Protein AF-A0A2P5C2J7-F1 (afdb_monomer)

Structure (mmCIF, N/CA/C/O backbone):
data_AF-A0A2P5C2J7-F1
#
_entry.id   AF-A0A2P5C2J7-F1
#
loop_
_atom_site.group_PDB
_atom_site.id
_atom_site.type_symbol
_atom_site.label_atom_id
_atom_site.label_alt_id
_atom_site.label_comp_id
_atom_site.label_asym_id
_atom_site.label_entity_id
_atom_site.label_seq_id
_atom_site.pdbx_PDB_ins_code
_atom_site.Cartn_x
_atom_site.Cartn_y
_atom_site.Cartn_z
_atom_site.occupancy
_atom_site.B_iso_or_equiv
_atom_site.auth_seq_id
_atom_site.auth_comp_id
_atom_site.auth_asym_id
_atom_site.auth_atom_id
_atom_site.pdbx_PDB_model_num
ATOM 1 N N . MET A 1 1 ? -21.004 -25.479 25.367 1.00 52.22 1 MET A N 1
ATOM 2 C CA . MET A 1 1 ? -20.709 -26.034 24.022 1.00 52.22 1 MET A CA 1
ATOM 3 C C . MET A 1 1 ? -20.973 -25.071 22.847 1.00 52.22 1 MET A C 1
ATOM 5 O O . MET A 1 1 ? -20.727 -25.454 21.715 1.00 52.22 1 MET A O 1
ATOM 9 N N . SER A 1 2 ? -21.363 -23.808 23.067 1.00 62.09 2 SER A N 1
ATOM 10 C CA . SER A 1 2 ? -21.613 -22.804 22.007 1.00 62.09 2 SER A CA 1
ATOM 11 C C . SER A 1 2 ? -20.375 -22.018 21.530 1.00 62.09 2 SER A C 1
ATOM 13 O O . SER A 1 2 ? -20.472 -21.237 20.590 1.00 62.09 2 SER A O 1
ATOM 15 N N . TRP A 1 3 ? -19.201 -22.232 22.134 1.00 69.38 3 TRP A N 1
ATOM 16 C CA . TRP A 1 3 ? -17.963 -21.528 21.764 1.00 69.38 3 TRP A CA 1
ATOM 17 C C . TRP A 1 3 ? -17.363 -21.999 20.431 1.00 69.38 3 TRP A C 1
ATOM 19 O O . TRP A 1 3 ? -16.811 -21.190 19.696 1.00 69.38 3 TRP A O 1
ATOM 29 N N . CYS A 1 4 ? -17.503 -23.283 20.084 1.00 74.94 4 CYS A N 1
ATOM 30 C CA . CYS A 1 4 ? -16.973 -23.837 18.832 1.00 74.94 4 CYS A CA 1
ATOM 31 C C . CYS A 1 4 ? -17.495 -23.129 17.564 1.00 74.94 4 CYS A C 1
ATOM 33 O O . CYS A 1 4 ? -16.663 -22.681 16.777 1.00 74.94 4 CYS A O 1
ATOM 35 N N . PRO A 1 5 ? -18.818 -22.954 17.349 1.00 81.62 5 PRO A N 1
ATOM 36 C CA . PRO A 1 5 ? -19.311 -22.269 16.151 1.00 81.62 5 PRO A CA 1
ATOM 37 C C . PRO A 1 5 ? -18.918 -20.785 16.109 1.00 81.62 5 PRO A C 1
ATOM 39 O O . PRO A 1 5 ? -18.640 -20.261 15.034 1.00 81.62 5 PRO A O 1
ATOM 42 N N . TYR A 1 6 ? -18.829 -20.120 17.267 1.00 80.44 6 TYR A N 1
ATOM 43 C CA . TYR A 1 6 ? -18.398 -18.722 17.352 1.00 80.44 6 TYR A CA 1
ATOM 44 C C . TYR A 1 6 ? -16.929 -18.545 16.940 1.00 80.44 6 TYR A C 1
ATOM 46 O O . TYR A 1 6 ? -16.608 -17.688 16.118 1.00 80.44 6 TYR A O 1
ATOM 54 N N . VAL A 1 7 ? -16.039 -19.398 17.457 1.00 81.81 7 VAL A N 1
ATOM 55 C CA . VAL A 1 7 ? -14.606 -19.378 17.117 1.00 81.81 7 VAL A CA 1
ATOM 56 C C . VAL A 1 7 ? -14.383 -19.714 15.640 1.00 81.81 7 VAL A C 1
ATOM 58 O O . VAL A 1 7 ? -13.559 -19.082 14.984 1.00 81.81 7 VAL A O 1
ATOM 61 N N . LEU A 1 8 ? -15.143 -20.665 15.092 1.00 84.88 8 LEU A N 1
ATOM 62 C CA . LEU A 1 8 ? -15.029 -21.067 13.689 1.00 84.88 8 LEU A CA 1
ATOM 63 C C . LEU A 1 8 ? -15.516 -19.957 12.741 1.00 84.88 8 LEU A C 1
ATOM 65 O O . LEU A 1 8 ? -14.851 -19.663 11.748 1.00 84.88 8 LEU A O 1
ATOM 69 N N . GLY A 1 9 ? -16.613 -19.273 13.089 1.00 84.62 9 GLY A N 1
ATOM 70 C CA . GLY A 1 9 ? -17.088 -18.091 12.363 1.00 84.62 9 GLY A CA 1
ATOM 71 C C . GLY A 1 9 ? -16.081 -16.940 12.393 1.00 84.62 9 GLY A C 1
ATOM 72 O O . GLY A 1 9 ? -15.774 -16.356 11.354 1.00 84.62 9 GLY A O 1
ATOM 73 N N . LEU A 1 10 ? -15.497 -16.662 13.560 1.00 82.06 10 LEU A N 1
ATOM 74 C CA . LEU A 1 10 ? -14.464 -15.641 13.716 1.00 82.06 10 LEU A CA 1
ATOM 75 C C . LEU A 1 10 ? -13.228 -15.921 12.845 1.00 82.06 10 LEU A C 1
ATOM 77 O O . LEU A 1 10 ? -12.732 -15.023 12.164 1.00 82.06 10 LEU A O 1
ATOM 81 N N . LEU A 1 11 ? -12.741 -17.164 12.854 1.00 84.69 11 LEU A N 1
ATOM 82 C CA . LEU A 1 11 ? -11.584 -17.587 12.063 1.00 84.69 11 LEU A CA 1
ATOM 83 C C . LEU A 1 11 ? -11.880 -17.476 10.555 1.00 84.69 11 LEU A C 1
ATOM 85 O O . LEU A 1 11 ? -11.031 -17.028 9.781 1.00 84.69 11 LEU A O 1
ATOM 89 N N . GLY A 1 12 ? -13.111 -17.786 10.141 1.00 88.19 12 GLY A N 1
ATOM 90 C CA . GLY A 1 12 ? -13.591 -17.562 8.775 1.00 88.19 12 GLY A CA 1
ATOM 91 C C . GLY A 1 12 ? -13.551 -16.088 8.356 1.00 88.19 12 GLY A C 1
ATOM 92 O O . GLY A 1 12 ? -13.011 -15.755 7.303 1.00 88.19 12 GLY A O 1
ATOM 93 N N . VAL A 1 13 ? -14.046 -15.175 9.194 1.00 86.12 13 VAL A N 1
ATOM 94 C CA . VAL A 1 13 ? -13.986 -13.733 8.887 1.00 86.12 13 VAL A CA 1
ATOM 95 C C . VAL A 1 13 ? -12.538 -13.236 8.856 1.00 86.12 13 VAL A C 1
ATOM 97 O O . VAL A 1 13 ? -12.156 -12.476 7.968 1.00 86.12 13 VAL A O 1
ATOM 100 N N . PHE A 1 14 ? -11.703 -13.702 9.782 1.00 85.06 14 PHE A N 1
ATOM 101 C CA . PHE A 1 14 ? -10.287 -13.350 9.836 1.00 85.06 14 PHE A CA 1
ATOM 102 C C . PHE A 1 14 ? -9.520 -13.756 8.572 1.00 85.06 14 PHE A C 1
ATOM 104 O O . PHE A 1 14 ? -8.782 -12.955 7.990 1.00 85.06 14 PHE A O 1
ATOM 111 N N . THR A 1 15 ? -9.718 -14.990 8.115 1.00 87.50 15 THR A N 1
ATOM 112 C CA . THR A 1 15 ? -9.111 -15.486 6.872 1.00 87.50 15 THR A CA 1
ATOM 113 C C . THR A 1 15 ? -9.618 -14.721 5.651 1.00 87.50 15 THR A C 1
ATOM 115 O O . THR A 1 15 ? -8.821 -14.378 4.781 1.00 87.50 15 THR A O 1
ATOM 118 N N . LEU A 1 16 ? -10.901 -14.351 5.613 1.00 90.44 16 LEU A N 1
ATOM 119 C CA . LEU A 1 16 ? -11.462 -13.537 4.534 1.00 90.44 16 LEU A CA 1
ATOM 120 C C . LEU A 1 16 ? -10.841 -12.130 4.480 1.00 90.44 16 LEU A C 1
ATOM 122 O O . LEU A 1 16 ? -10.432 -11.681 3.411 1.00 90.44 16 LEU A O 1
ATOM 126 N N . VAL A 1 17 ? -10.734 -11.444 5.624 1.00 87.62 17 VAL A N 1
ATOM 127 C CA . VAL A 1 17 ? -10.172 -10.082 5.700 1.00 87.62 17 VAL A CA 1
ATOM 128 C C . VAL A 1 17 ? -8.695 -10.073 5.311 1.00 87.62 17 VAL A C 1
ATOM 130 O O . VAL A 1 17 ? -8.264 -9.214 4.544 1.00 87.62 17 VAL A O 1
ATOM 133 N N . THR A 1 18 ? -7.913 -11.039 5.797 1.00 87.06 18 THR A N 1
ATOM 134 C CA . THR A 1 18 ? -6.485 -11.146 5.457 1.00 87.06 18 THR A CA 1
ATOM 135 C C . THR A 1 18 ? -6.271 -11.520 3.989 1.00 87.06 18 THR A C 1
ATOM 137 O O . THR A 1 18 ? -5.429 -10.912 3.329 1.00 87.06 18 THR A O 1
ATOM 140 N N . MET A 1 19 ? -7.068 -12.441 3.438 1.00 90.19 19 MET A N 1
ATOM 141 C CA . MET A 1 19 ? -7.033 -12.780 2.012 1.00 90.19 19 MET A CA 1
ATOM 142 C C . MET A 1 19 ? -7.373 -11.563 1.145 1.00 90.19 19 MET A C 1
ATOM 144 O O . MET A 1 19 ? -6.660 -11.262 0.186 1.00 90.19 19 MET A O 1
ATOM 148 N N . TRP A 1 20 ? -8.397 -10.804 1.529 1.00 89.62 20 TRP A N 1
ATOM 149 C CA . TRP A 1 20 ? -8.760 -9.576 0.837 1.00 89.62 20 TRP A CA 1
ATOM 150 C C . TRP A 1 20 ? -7.661 -8.500 0.932 1.00 89.62 20 TRP A C 1
ATOM 152 O O . TRP A 1 20 ? -7.324 -7.886 -0.082 1.00 89.62 20 TRP A O 1
ATOM 162 N N . ALA A 1 21 ? -7.021 -8.335 2.096 1.00 87.00 21 ALA A N 1
ATOM 163 C CA . ALA A 1 21 ? -5.893 -7.417 2.273 1.00 87.00 21 ALA A CA 1
ATOM 164 C C . ALA A 1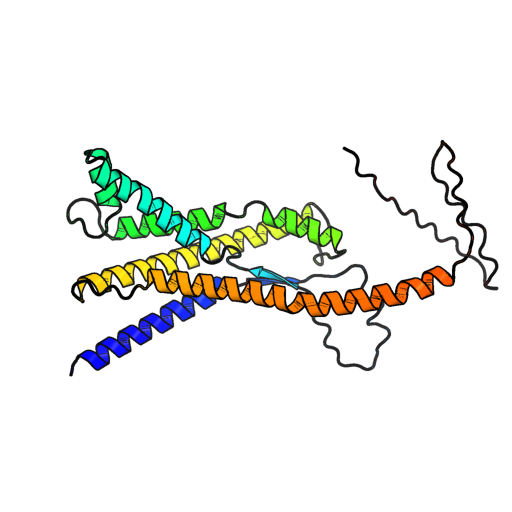 21 ? -4.713 -7.755 1.348 1.00 87.00 21 ALA A C 1
ATOM 166 O O . ALA A 1 21 ? -4.139 -6.857 0.725 1.00 87.00 21 ALA A O 1
ATOM 167 N N . VAL A 1 22 ? -4.377 -9.042 1.203 1.00 87.75 22 VAL A N 1
ATOM 168 C CA . VAL A 1 22 ? -3.318 -9.506 0.289 1.00 87.75 22 VAL A CA 1
ATOM 169 C C . VAL A 1 22 ? -3.669 -9.188 -1.167 1.00 87.75 22 VAL A C 1
ATOM 171 O O . VAL A 1 22 ? -2.826 -8.681 -1.904 1.00 87.75 22 VAL A O 1
ATOM 174 N N . VAL A 1 23 ? -4.918 -9.412 -1.587 1.00 88.19 23 VAL A N 1
ATOM 175 C CA . VAL A 1 23 ? -5.358 -9.121 -2.965 1.00 88.19 23 VAL A CA 1
ATOM 176 C C 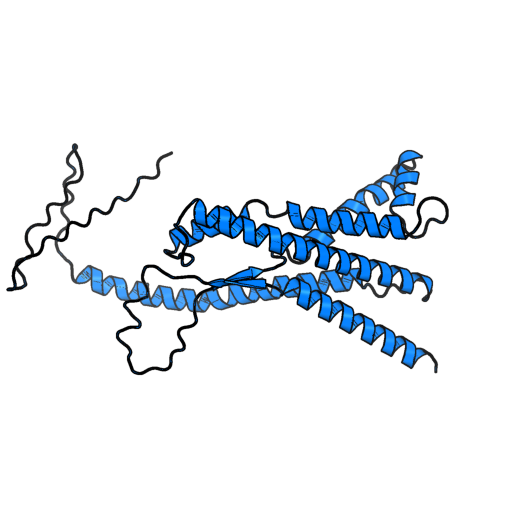. VAL A 1 23 ? -5.255 -7.627 -3.289 1.00 88.19 23 VAL A C 1
ATOM 178 O O . VAL A 1 23 ? -4.780 -7.263 -4.366 1.00 88.19 23 VAL A O 1
ATOM 181 N N . VAL A 1 24 ? -5.656 -6.753 -2.362 1.00 86.31 24 VAL A N 1
ATOM 182 C CA . VAL A 1 24 ? -5.592 -5.293 -2.558 1.00 86.31 24 VAL A CA 1
ATOM 183 C C . VAL A 1 24 ? -4.147 -4.786 -2.591 1.00 86.31 24 VAL A C 1
ATOM 185 O O . VAL A 1 24 ? -3.830 -3.867 -3.346 1.00 86.31 24 VAL A O 1
ATOM 188 N N . THR A 1 25 ? -3.259 -5.380 -1.792 1.00 83.12 25 THR A N 1
ATOM 189 C CA . THR A 1 25 ? -1.866 -4.924 -1.658 1.00 83.12 25 THR A CA 1
ATOM 190 C C . THR A 1 25 ? -0.937 -5.459 -2.746 1.00 83.12 25 THR A C 1
ATOM 192 O O . THR A 1 25 ? -0.062 -4.717 -3.194 1.00 83.12 25 THR A O 1
ATOM 195 N N . GLU A 1 26 ? -1.112 -6.705 -3.192 1.00 83.56 26 GLU A N 1
ATOM 196 C CA . GLU A 1 26 ? -0.296 -7.330 -4.249 1.00 83.56 26 GLU A CA 1
ATOM 197 C C . GLU A 1 26 ? -0.866 -7.118 -5.660 1.00 83.56 26 GLU A C 1
ATOM 199 O O . GLU A 1 26 ? -0.200 -7.407 -6.657 1.00 83.56 26 GLU A O 1
ATOM 204 N N . GLY A 1 27 ? -2.088 -6.595 -5.777 1.00 82.62 27 GLY A N 1
ATOM 205 C CA . GLY A 1 27 ? -2.669 -6.258 -7.068 1.00 82.62 27 GLY A CA 1
ATOM 206 C C . GLY A 1 27 ? -1.826 -5.211 -7.805 1.00 82.62 27 GLY A C 1
ATOM 207 O O . GLY A 1 27 ? -1.432 -4.187 -7.244 1.00 82.62 27 GLY A O 1
ATOM 208 N N . GLY A 1 28 ? -1.551 -5.450 -9.087 1.00 83.00 28 GLY A N 1
ATOM 209 C CA . GLY A 1 28 ? -0.732 -4.565 -9.910 1.00 83.00 28 GLY A CA 1
ATOM 210 C C . GLY A 1 28 ? -0.987 -4.742 -11.402 1.00 83.00 28 GLY A C 1
ATOM 211 O O . GLY A 1 28 ? -1.337 -5.823 -11.879 1.00 83.00 28 GLY A O 1
ATOM 212 N N . ARG A 1 29 ? -0.799 -3.662 -12.160 1.00 84.94 29 ARG A N 1
ATOM 213 C CA . ARG A 1 29 ? -0.882 -3.642 -13.621 1.00 84.94 29 ARG A CA 1
ATOM 214 C C . ARG A 1 29 ? 0.515 -3.777 -14.217 1.00 84.94 29 ARG A C 1
ATOM 216 O O . ARG A 1 29 ? 1.410 -3.001 -13.905 1.00 84.94 29 ARG A O 1
ATOM 223 N N . LYS A 1 30 ? 0.707 -4.734 -15.123 1.00 85.50 30 LYS A N 1
ATOM 224 C CA . LYS A 1 30 ? 1.983 -4.903 -15.836 1.00 85.50 30 LYS A CA 1
ATOM 225 C C . LYS A 1 30 ? 2.037 -3.961 -17.041 1.00 85.50 30 LYS A C 1
ATOM 227 O O . LYS A 1 30 ? 1.132 -3.983 -17.877 1.00 85.50 30 LYS A O 1
ATOM 232 N N . VAL A 1 31 ? 3.087 -3.146 -17.138 1.00 85.62 31 VAL A N 1
ATOM 233 C CA . VAL A 1 31 ? 3.353 -2.276 -18.297 1.00 85.62 31 VAL A CA 1
ATOM 234 C C . VAL A 1 31 ? 4.560 -2.822 -19.050 1.00 85.62 31 VAL A C 1
ATOM 236 O O . VAL A 1 31 ? 5.650 -2.897 -18.494 1.00 85.62 31 VAL A O 1
ATOM 239 N N . LYS A 1 32 ? 4.358 -3.226 -20.306 1.00 84.94 32 LYS A N 1
ATOM 240 C CA . LYS A 1 32 ? 5.396 -3.823 -21.158 1.00 84.94 32 LYS A CA 1
ATOM 241 C C . LYS A 1 32 ? 6.468 -2.800 -21.544 1.00 84.94 32 LYS A C 1
ATOM 243 O O . LYS A 1 32 ? 6.152 -1.635 -21.798 1.00 84.94 32 LYS A O 1
ATOM 248 N N . LEU A 1 33 ? 7.712 -3.257 -21.638 1.00 83.88 33 LEU A N 1
ATOM 249 C CA . LEU A 1 33 ? 8.878 -2.477 -22.039 1.00 83.88 33 LEU A CA 1
ATOM 250 C C . LEU A 1 33 ? 9.588 -3.095 -23.243 1.00 83.88 33 LEU A C 1
ATOM 252 O O . LEU A 1 33 ? 9.495 -4.286 -23.515 1.00 83.88 33 LEU A O 1
ATOM 256 N N . GLN A 1 34 ? 10.342 -2.261 -23.949 1.00 82.56 34 GLN A N 1
ATOM 257 C CA . GLN A 1 34 ? 11.287 -2.655 -24.986 1.00 82.56 34 GLN A CA 1
ATOM 258 C C . GLN A 1 34 ? 12.617 -1.947 -24.728 1.00 82.56 34 GLN A C 1
ATOM 260 O O . GLN A 1 34 ? 12.655 -0.720 -24.639 1.00 82.56 34 GLN A O 1
ATOM 265 N N . TYR A 1 35 ? 13.709 -2.703 -24.627 1.00 81.12 35 TYR A N 1
ATOM 266 C CA . TYR A 1 35 ? 15.056 -2.139 -24.515 1.00 81.12 35 TYR A CA 1
ATOM 267 C C . TYR A 1 35 ? 15.629 -1.820 -25.899 1.00 81.12 35 TYR A C 1
ATOM 269 O O . TYR A 1 35 ? 15.443 -2.589 -26.844 1.00 81.12 35 TYR A O 1
ATOM 277 N N . TYR A 1 36 ? 16.357 -0.707 -26.020 1.00 64.81 36 TYR A N 1
ATOM 278 C CA . TYR A 1 36 ? 16.963 -0.271 -27.284 1.00 64.81 36 TYR A CA 1
ATOM 279 C C . TYR A 1 36 ? 18.172 -1.129 -27.723 1.00 64.81 36 TYR A C 1
ATOM 281 O O . TYR A 1 36 ? 18.553 -1.061 -28.887 1.00 64.81 36 TYR A O 1
ATOM 289 N N . GLY A 1 37 ? 18.756 -1.954 -26.839 1.00 55.44 37 GLY A N 1
ATOM 290 C CA . GLY A 1 37 ? 20.049 -2.620 -27.084 1.00 55.44 37 GLY A CA 1
ATOM 291 C C . GLY A 1 37 ? 20.077 -4.156 -27.121 1.00 55.44 37 GLY A C 1
ATOM 292 O O . GLY A 1 37 ? 21.095 -4.716 -27.510 1.00 55.44 37 GLY A O 1
ATOM 293 N N . PHE A 1 38 ? 19.003 -4.865 -26.751 1.00 51.41 38 PHE A N 1
ATOM 294 C CA . PHE A 1 38 ? 19.071 -6.327 -26.535 1.00 51.41 38 PHE A CA 1
ATOM 295 C C . PHE A 1 38 ? 18.520 -7.197 -27.675 1.00 51.41 38 PHE A C 1
ATOM 297 O O . PHE A 1 38 ? 18.492 -8.418 -27.561 1.00 51.41 38 PHE A O 1
ATOM 304 N N . LYS A 1 39 ? 18.118 -6.606 -28.808 1.00 47.47 39 LYS A N 1
ATOM 305 C CA . LYS A 1 39 ? 17.617 -7.387 -29.955 1.00 47.47 39 LYS A CA 1
ATOM 306 C C . LYS A 1 39 ? 18.705 -8.122 -30.750 1.00 47.47 39 LYS A C 1
ATOM 308 O O . LYS A 1 39 ? 18.364 -8.992 -31.540 1.00 47.47 39 LYS A O 1
ATOM 313 N N . LEU A 1 40 ? 19.991 -7.810 -30.555 1.00 45.53 40 LEU A N 1
ATOM 314 C CA . LEU A 1 40 ? 21.076 -8.409 -31.348 1.00 45.53 40 LEU A CA 1
ATOM 315 C C . LEU A 1 40 ? 21.760 -9.629 -30.705 1.00 45.53 40 LEU A C 1
ATOM 317 O O . LEU A 1 40 ? 22.477 -10.332 -31.405 1.00 45.53 40 LEU A O 1
ATOM 321 N N . ALA A 1 41 ? 21.525 -9.930 -29.422 1.00 44.88 41 ALA A N 1
ATOM 322 C CA . ALA A 1 41 ? 22.096 -11.123 -28.778 1.00 44.88 41 ALA A CA 1
ATOM 323 C C . ALA A 1 41 ? 21.161 -12.351 -28.806 1.00 44.88 41 ALA A C 1
ATOM 325 O O . ALA A 1 41 ? 21.644 -13.476 -28.701 1.00 44.88 41 ALA A O 1
ATOM 326 N N . SER A 1 42 ? 19.846 -12.159 -28.988 1.00 46.25 42 SER A N 1
ATOM 327 C CA . SER A 1 42 ? 18.879 -13.269 -29.111 1.00 46.25 42 SER A CA 1
ATOM 328 C C . SER A 1 42 ? 18.738 -13.821 -30.531 1.00 46.25 42 SER A C 1
ATOM 330 O O . SER A 1 42 ? 18.273 -14.939 -30.691 1.00 46.25 42 SER A O 1
ATOM 332 N N . ALA A 1 43 ? 19.170 -13.095 -31.569 1.00 45.34 43 ALA A N 1
ATOM 333 C CA . ALA A 1 43 ? 19.086 -13.582 -32.951 1.00 45.34 43 ALA A CA 1
ATOM 334 C C . ALA A 1 43 ? 20.170 -14.622 -33.312 1.00 45.34 43 ALA A C 1
ATOM 336 O O . ALA A 1 43 ? 20.120 -15.199 -34.391 1.00 45.34 43 ALA A O 1
ATOM 337 N N . ALA A 1 44 ? 21.157 -14.854 -32.435 1.00 44.12 44 ALA A N 1
ATOM 338 C CA . ALA A 1 44 ? 22.276 -15.772 -32.681 1.00 44.12 44 ALA A CA 1
ATOM 339 C C . ALA A 1 44 ? 22.189 -17.097 -31.896 1.00 44.12 44 ALA A C 1
ATOM 341 O O . ALA A 1 44 ? 23.130 -17.888 -31.922 1.00 44.12 44 ALA A O 1
ATOM 342 N N . ARG A 1 45 ? 21.089 -17.353 -31.177 1.00 44.72 45 ARG A N 1
ATOM 343 C CA . ARG A 1 45 ? 20.851 -18.622 -30.472 1.00 44.72 45 ARG A CA 1
ATOM 344 C C . ARG A 1 45 ? 19.524 -19.221 -30.915 1.00 44.72 45 ARG A C 1
ATOM 346 O O . ARG A 1 45 ? 18.543 -19.208 -30.183 1.00 44.72 45 ARG A O 1
ATOM 353 N N . ASP A 1 46 ? 19.554 -19.765 -32.122 1.00 46.44 46 ASP A N 1
ATOM 354 C CA . ASP A 1 46 ? 18.456 -20.465 -32.798 1.00 46.44 46 ASP A CA 1
ATOM 355 C C . ASP A 1 46 ? 18.136 -21.850 -32.190 1.00 46.44 46 ASP A C 1
ATOM 357 O O . ASP A 1 46 ? 17.471 -22.657 -32.818 1.00 46.44 46 ASP A O 1
ATOM 361 N N . ASP A 1 47 ? 18.625 -22.170 -30.981 1.00 44.12 47 ASP A N 1
ATOM 362 C CA . ASP A 1 47 ? 18.527 -23.544 -30.460 1.00 44.12 47 ASP A CA 1
ATOM 363 C C . ASP A 1 47 ? 18.448 -23.656 -28.928 1.00 44.12 47 ASP A C 1
ATOM 365 O O . ASP A 1 47 ? 18.916 -24.610 -28.305 1.00 44.12 47 ASP A O 1
ATOM 369 N N . SER A 1 48 ? 17.853 -22.662 -28.267 1.00 42.25 48 SER A N 1
ATOM 370 C CA . SER A 1 48 ? 17.472 -22.819 -26.861 1.00 42.25 48 SER A CA 1
ATOM 371 C C . SER A 1 48 ? 16.058 -22.296 -26.633 1.00 42.25 48 SER A C 1
ATOM 373 O O . SER A 1 48 ? 15.800 -21.143 -26.981 1.00 42.25 48 SER A O 1
ATOM 375 N N . PRO A 1 49 ? 15.153 -23.075 -26.008 1.00 42.56 49 PRO A N 1
ATOM 376 C CA . PRO A 1 49 ? 13.832 -22.616 -25.599 1.00 42.56 49 PRO A CA 1
ATOM 377 C C . PRO A 1 49 ? 13.977 -21.715 -24.364 1.00 42.56 49 PRO A C 1
ATOM 379 O O . PRO A 1 49 ? 13.504 -22.024 -23.272 1.00 42.56 49 PRO A O 1
ATOM 382 N N . ILE A 1 50 ? 14.697 -20.605 -24.506 1.00 50.81 50 ILE A N 1
ATOM 383 C CA . ILE A 1 50 ? 14.665 -19.520 -23.538 1.00 50.81 50 ILE A CA 1
ATOM 384 C C . ILE A 1 50 ? 13.450 -18.677 -23.892 1.00 50.81 50 ILE A C 1
ATOM 386 O O . ILE A 1 50 ? 13.482 -17.852 -24.798 1.00 50.81 50 ILE A O 1
ATOM 390 N N . THR A 1 51 ? 12.342 -18.937 -23.204 1.00 44.94 51 THR A N 1
ATOM 391 C CA . THR A 1 51 ? 11.166 -18.068 -23.208 1.00 44.94 51 THR A CA 1
ATOM 392 C C . THR A 1 51 ? 11.644 -16.627 -23.050 1.00 44.94 51 THR A C 1
ATOM 394 O O . THR A 1 51 ? 12.170 -16.267 -21.997 1.00 44.94 51 THR A O 1
ATOM 397 N N . GLU A 1 52 ? 11.524 -15.822 -24.106 1.00 57.91 52 GLU A N 1
ATOM 398 C CA . GLU A 1 52 ? 11.832 -14.395 -24.085 1.00 57.91 52 GLU A CA 1
ATOM 399 C C . GLU A 1 52 ? 10.834 -13.753 -23.113 1.00 57.91 52 GLU A C 1
ATOM 401 O O . GLU A 1 52 ? 9.699 -13.440 -23.469 1.00 57.91 52 GLU A O 1
ATOM 406 N N . VAL A 1 53 ? 11.197 -13.688 -21.827 1.00 60.59 53 VAL A N 1
ATOM 407 C CA . VAL A 1 53 ? 10.345 -13.093 -20.798 1.00 60.59 53 VAL A CA 1
ATOM 408 C C . VAL A 1 53 ? 10.228 -11.619 -21.148 1.00 60.59 53 VAL A C 1
ATOM 410 O O . VAL A 1 53 ? 11.178 -10.857 -20.975 1.00 60.59 53 VAL A O 1
ATOM 413 N N . GLU A 1 54 ? 9.072 -11.236 -21.689 1.00 69.56 54 GLU A N 1
ATOM 414 C CA . GLU A 1 54 ? 8.818 -9.865 -22.110 1.00 69.56 54 GLU A CA 1
ATOM 415 C C . GLU A 1 54 ? 9.005 -8.941 -20.898 1.00 69.56 54 GLU A C 1
ATOM 417 O O . GLU A 1 54 ? 8.306 -9.102 -19.889 1.00 69.56 54 GLU A O 1
ATOM 422 N N . PRO A 1 55 ? 9.963 -8.002 -20.944 1.00 78.25 55 PRO A N 1
ATOM 423 C CA . PRO A 1 55 ? 10.261 -7.182 -19.789 1.00 78.25 55 PRO A CA 1
ATOM 424 C C . PRO A 1 55 ? 9.080 -6.262 -19.500 1.00 78.25 55 PRO A C 1
ATOM 426 O O . PRO A 1 55 ? 8.499 -5.652 -20.400 1.00 78.25 55 PRO A O 1
ATOM 429 N N . TYR A 1 56 ? 8.711 -6.153 -18.228 1.00 84.50 56 TYR A N 1
ATOM 430 C CA . TYR A 1 56 ? 7.606 -5.314 -17.790 1.00 84.50 56 TYR A CA 1
ATOM 431 C C . TYR A 1 56 ? 7.952 -4.594 -16.491 1.00 84.50 56 TYR A C 1
ATOM 433 O O . TYR A 1 56 ? 8.679 -5.112 -15.648 1.00 84.50 56 TYR A O 1
ATOM 441 N N . ILE A 1 57 ? 7.376 -3.409 -16.312 1.00 83.75 57 ILE A N 1
ATOM 442 C CA . ILE A 1 57 ? 7.352 -2.719 -15.023 1.00 83.75 57 ILE A CA 1
ATOM 443 C C . ILE A 1 57 ? 6.058 -3.114 -14.316 1.00 83.75 57 ILE A C 1
ATOM 445 O O . ILE A 1 57 ? 4.974 -2.915 -14.885 1.00 83.75 57 ILE A O 1
ATOM 449 N N . PRO A 1 58 ? 6.125 -3.665 -13.095 1.00 82.50 58 PRO A N 1
ATOM 450 C CA . PRO A 1 58 ? 4.944 -3.806 -12.261 1.00 82.50 58 PRO A CA 1
ATOM 451 C C . PRO A 1 58 ? 4.530 -2.428 -11.726 1.00 82.50 58 PRO A C 1
ATOM 453 O O . PRO A 1 58 ? 5.239 -1.816 -10.933 1.00 82.50 58 PRO A O 1
ATOM 456 N N . PHE A 1 59 ? 3.369 -1.932 -12.151 1.00 81.50 59 PHE A N 1
ATOM 457 C CA . PHE A 1 59 ? 2.700 -0.806 -11.503 1.00 81.50 59 PHE A CA 1
ATOM 458 C C . PHE A 1 59 ? 1.753 -1.349 -10.441 1.00 81.50 59 PHE A C 1
ATOM 460 O O . PHE A 1 59 ? 0.629 -1.749 -10.747 1.00 81.50 59 PHE A O 1
ATOM 467 N N . ASN A 1 60 ? 2.210 -1.384 -9.193 1.00 80.31 60 ASN A N 1
ATOM 468 C CA . ASN A 1 60 ? 1.376 -1.822 -8.077 1.00 80.31 60 ASN A CA 1
ATOM 469 C C . ASN A 1 60 ? 0.198 -0.860 -7.876 1.00 80.31 60 ASN A C 1
ATOM 471 O O . ASN A 1 60 ? 0.338 0.353 -8.051 1.00 80.31 60 ASN A O 1
ATOM 475 N N . ILE A 1 61 ? -0.958 -1.413 -7.498 1.00 79.50 61 ILE A N 1
ATOM 476 C CA . ILE A 1 61 ? -2.176 -0.648 -7.207 1.00 79.50 61 ILE A CA 1
ATOM 477 C C . ILE A 1 61 ? -1.935 0.319 -6.049 1.00 79.50 61 ILE A C 1
ATOM 479 O O . ILE A 1 61 ? -2.355 1.475 -6.092 1.00 79.50 61 ILE A O 1
ATOM 483 N N . ASN A 1 62 ? -1.188 -0.151 -5.053 1.00 78.62 62 ASN A N 1
ATOM 484 C CA . ASN A 1 62 ? -0.800 0.626 -3.896 1.00 78.62 62 ASN A CA 1
ATOM 485 C C . ASN A 1 62 ? 0.695 0.431 -3.578 1.00 78.62 62 ASN A C 1
ATOM 487 O O . ASN A 1 62 ? 1.056 -0.452 -2.794 1.00 78.62 62 ASN A O 1
ATOM 491 N N . PRO A 1 63 ? 1.587 1.230 -4.189 1.00 71.50 63 PRO A N 1
ATOM 492 C CA . PRO A 1 63 ? 3.020 1.151 -3.915 1.00 71.50 63 PRO A CA 1
ATOM 493 C C . PRO A 1 63 ? 3.392 1.602 -2.492 1.00 71.50 63 PRO A C 1
ATOM 495 O O . PRO A 1 63 ? 4.451 1.214 -2.026 1.00 71.50 63 PRO A O 1
ATOM 498 N N . ALA A 1 64 ? 2.529 2.358 -1.795 1.00 71.69 64 ALA A N 1
ATOM 499 C CA . ALA A 1 64 ? 2.743 2.788 -0.406 1.00 71.69 64 ALA A CA 1
ATOM 500 C C . ALA A 1 64 ? 2.431 1.691 0.634 1.00 71.69 64 ALA A C 1
ATOM 502 O O . ALA A 1 64 ? 2.621 1.888 1.836 1.00 71.69 64 ALA A O 1
ATOM 503 N N . GLY A 1 65 ? 1.874 0.551 0.205 1.00 80.19 65 GLY A N 1
ATOM 504 C CA . GLY A 1 65 ? 1.464 -0.515 1.115 1.00 80.19 65 GLY A CA 1
ATOM 505 C C . GLY A 1 65 ? 0.476 -0.012 2.175 1.00 80.19 65 GLY A C 1
ATOM 506 O O . GLY A 1 65 ? -0.531 0.620 1.863 1.00 80.19 65 GLY A O 1
ATOM 507 N N . MET A 1 66 ? 0.752 -0.288 3.448 1.00 85.38 66 MET A N 1
ATOM 508 C CA . MET A 1 66 ? -0.153 0.066 4.551 1.00 85.38 66 MET A CA 1
ATOM 509 C C . MET A 1 66 ? 0.083 1.469 5.138 1.00 85.38 66 MET A C 1
ATOM 511 O O . MET A 1 66 ? -0.603 1.864 6.083 1.00 85.38 66 MET A O 1
ATOM 515 N N . GLN A 1 67 ? 1.021 2.246 4.583 1.00 87.81 67 GLN A N 1
ATOM 516 C CA . GLN A 1 67 ? 1.371 3.578 5.087 1.00 87.81 67 GLN A CA 1
ATOM 517 C C . GLN A 1 67 ? 0.160 4.528 5.216 1.00 87.81 67 GLN A C 1
ATOM 519 O O . GLN A 1 67 ? 0.007 5.114 6.288 1.00 87.81 67 GLN A O 1
ATOM 524 N N . PRO A 1 68 ? -0.770 4.641 4.240 1.00 88.75 68 PRO A N 1
ATOM 525 C CA . PRO A 1 68 ? -1.906 5.567 4.358 1.00 88.75 68 PRO A CA 1
ATOM 526 C C . PRO A 1 68 ? -2.850 5.257 5.532 1.00 88.75 68 PRO A C 1
ATOM 528 O O . PRO A 1 68 ? -3.389 6.167 6.167 1.00 88.75 68 PRO A O 1
ATOM 531 N N . VAL A 1 69 ? -3.033 3.972 5.851 1.00 89.56 69 VAL A N 1
ATOM 532 C CA . VAL A 1 69 ? -3.862 3.523 6.983 1.00 89.56 69 VAL A CA 1
ATOM 533 C C . VAL A 1 69 ? -3.197 3.901 8.305 1.00 89.56 69 VAL A C 1
ATOM 535 O O . VAL A 1 69 ? -3.852 4.417 9.211 1.00 89.56 69 VAL A O 1
ATOM 538 N N . LEU A 1 70 ? -1.880 3.709 8.392 1.00 90.12 70 LEU A N 1
ATOM 539 C CA . LEU A 1 70 ? -1.098 4.058 9.572 1.00 90.12 70 LEU A CA 1
ATOM 540 C C . LEU A 1 70 ? -1.109 5.574 9.833 1.00 90.12 70 LEU A C 1
ATOM 542 O O . LEU A 1 70 ? -1.402 6.004 10.950 1.00 90.12 70 LEU A O 1
ATOM 546 N N . THR A 1 71 ? -0.871 6.382 8.797 1.00 90.62 71 THR A N 1
ATOM 547 C CA . THR A 1 71 ? -0.911 7.851 8.881 1.00 90.62 71 THR A CA 1
ATOM 548 C C . THR A 1 71 ? -2.280 8.352 9.333 1.00 90.62 71 THR A C 1
ATOM 550 O O . THR A 1 71 ? -2.361 9.251 10.168 1.00 90.62 71 THR A O 1
ATOM 553 N N . THR A 1 72 ? -3.364 7.734 8.855 1.00 89.81 72 THR A N 1
ATOM 554 C CA . THR A 1 72 ? -4.725 8.085 9.285 1.00 89.81 72 THR A CA 1
ATOM 555 C C . THR A 1 72 ? -4.945 7.794 10.768 1.00 89.81 72 THR A C 1
ATOM 557 O O . THR A 1 72 ? -5.475 8.640 11.486 1.00 89.81 72 THR A O 1
ATOM 560 N N . ASN A 1 73 ? -4.507 6.626 11.250 1.00 88.50 73 ASN A N 1
ATOM 561 C CA . ASN A 1 73 ? -4.645 6.260 12.661 1.00 88.50 73 ASN A CA 1
ATOM 562 C C . ASN A 1 73 ? -3.898 7.239 13.574 1.00 88.50 73 ASN A C 1
ATOM 564 O O . ASN A 1 73 ? -4.451 7.670 14.584 1.00 88.50 73 ASN A O 1
ATOM 568 N N . TYR A 1 74 ? -2.670 7.623 13.214 1.00 89.62 74 TYR A N 1
ATOM 569 C CA . TYR A 1 74 ? -1.917 8.603 13.993 1.00 89.62 74 TYR A CA 1
ATOM 570 C C . TYR A 1 74 ? -2.540 9.996 13.927 1.00 89.62 74 TYR A C 1
ATOM 572 O O . TYR A 1 74 ? -2.673 10.640 14.968 1.00 89.62 74 TYR A O 1
ATOM 580 N N . LEU A 1 75 ? -2.984 10.440 12.746 1.00 89.25 75 LEU A N 1
ATOM 581 C CA . LEU A 1 75 ? -3.639 11.738 12.601 1.00 89.25 75 LEU A CA 1
ATOM 582 C C . LEU A 1 75 ? -4.902 11.832 13.463 1.00 89.25 75 LEU A C 1
ATOM 584 O O . LEU A 1 75 ? -5.121 12.860 14.093 1.00 89.25 75 LEU A O 1
ATOM 588 N N . LEU A 1 76 ? -5.718 10.776 13.508 1.00 84.75 76 LEU A N 1
ATOM 589 C CA . LEU A 1 76 ? -6.938 10.754 14.317 1.00 84.75 76 LEU A CA 1
ATOM 590 C C . LEU A 1 76 ? -6.654 10.561 15.812 1.00 84.75 76 LEU A C 1
ATOM 592 O O . LEU A 1 76 ? -7.407 11.067 16.636 1.00 84.75 76 LEU A O 1
ATOM 596 N N . ALA A 1 77 ? -5.565 9.889 16.189 1.00 83.81 77 ALA A N 1
ATOM 597 C CA . ALA A 1 77 ? -5.208 9.710 17.596 1.00 83.81 77 ALA A CA 1
ATOM 598 C C . ALA A 1 77 ? -4.768 11.023 18.272 1.00 83.81 77 ALA A C 1
ATOM 600 O O . ALA A 1 77 ? -5.111 11.264 19.431 1.00 83.81 77 ALA A O 1
ATOM 601 N N . VAL A 1 78 ? -4.037 11.887 17.558 1.00 86.56 78 VAL A N 1
ATOM 602 C CA . VAL A 1 78 ? -3.517 13.166 18.082 1.00 86.56 78 VAL A CA 1
ATOM 603 C C . VAL A 1 78 ? -4.606 14.061 18.703 1.00 86.56 78 VAL A C 1
ATOM 605 O O . VAL A 1 78 ? -4.464 14.426 19.874 1.00 86.56 78 VAL A O 1
ATOM 608 N N . PRO A 1 79 ? -5.701 14.414 18.002 1.00 82.12 79 PRO A N 1
ATOM 609 C CA . PRO A 1 79 ? -6.738 15.271 18.565 1.00 82.12 79 PRO A CA 1
ATOM 610 C C . PRO A 1 79 ? -7.485 14.611 19.728 1.00 82.12 79 PRO A C 1
ATOM 612 O O . PRO A 1 79 ? -7.858 15.306 20.668 1.00 82.12 79 PRO A O 1
ATOM 615 N N . THR A 1 80 ? -7.659 13.286 19.727 1.00 79.62 80 THR A N 1
ATOM 616 C CA . THR A 1 80 ? -8.291 12.561 20.844 1.00 79.62 80 THR A CA 1
ATOM 617 C C . THR A 1 80 ? -7.451 12.630 22.124 1.00 79.62 80 THR A C 1
ATOM 619 O O . THR A 1 80 ? -7.997 12.784 23.224 1.00 79.62 80 THR A O 1
ATOM 622 N N . ILE A 1 81 ? -6.124 12.549 21.993 1.00 83.31 81 ILE A N 1
ATOM 623 C CA . ILE A 1 81 ? -5.191 12.686 23.119 1.00 83.31 81 ILE A CA 1
ATOM 624 C C . ILE A 1 81 ? -5.193 14.132 23.624 1.00 83.31 81 ILE A C 1
ATOM 626 O O . ILE A 1 81 ? -5.398 14.353 24.816 1.00 83.31 81 ILE A O 1
ATOM 630 N N . LEU A 1 82 ? -5.051 15.116 22.728 1.00 82.88 82 LEU A N 1
ATOM 631 C CA . LEU A 1 82 ? -5.089 16.540 23.087 1.00 82.88 82 LEU A CA 1
ATOM 632 C C . LEU A 1 82 ? -6.405 16.929 23.762 1.00 82.88 82 LEU A C 1
ATOM 634 O O . LEU A 1 82 ? -6.394 17.659 24.750 1.00 82.88 82 LEU A O 1
ATOM 638 N N . ALA A 1 83 ? -7.526 16.382 23.294 1.00 81.00 83 ALA A N 1
ATOM 639 C CA . ALA A 1 83 ? -8.817 16.617 23.917 1.00 81.00 83 ALA A CA 1
ATOM 640 C C . ALA A 1 83 ? -8.908 16.092 25.344 1.00 81.00 83 ALA A C 1
ATOM 642 O O . ALA A 1 83 ? -9.488 16.741 26.210 1.00 81.00 83 ALA A O 1
ATOM 643 N N . SER A 1 84 ? -8.296 14.938 25.594 1.00 76.94 84 SER A N 1
ATOM 644 C CA . SER A 1 84 ? -8.265 14.345 26.929 1.00 76.94 84 SER A CA 1
ATOM 645 C C . SER A 1 84 ? -7.335 15.099 27.888 1.00 76.94 84 SER A C 1
ATOM 647 O O . SER A 1 84 ? -7.517 14.990 29.094 1.00 76.94 84 SER A O 1
ATOM 649 N N . LEU A 1 85 ? -6.372 15.869 27.369 1.00 82.06 85 LEU A N 1
ATOM 650 C CA . LEU A 1 85 ? -5.439 16.676 28.163 1.00 82.06 85 LEU A CA 1
ATOM 651 C C . LEU A 1 85 ? -5.943 18.102 28.426 1.00 82.06 85 LEU A C 1
ATOM 653 O O . LEU A 1 85 ? -5.715 18.634 29.508 1.00 82.06 85 LEU A O 1
ATOM 657 N N . LEU A 1 86 ? -6.591 18.732 27.441 1.00 81.44 86 LEU A N 1
ATOM 658 C CA . LEU A 1 86 ? -6.989 20.143 27.506 1.00 81.44 86 LEU A CA 1
ATOM 659 C C . LEU A 1 86 ? -8.384 20.364 28.105 1.00 81.44 86 LEU A C 1
ATOM 661 O O . LEU A 1 86 ? -8.658 21.476 28.548 1.00 81.44 86 LEU A O 1
ATOM 665 N N . GLY A 1 87 ? -9.265 19.352 28.101 1.00 69.06 87 GLY A N 1
ATOM 666 C CA . GLY A 1 87 ? -10.579 19.405 28.766 1.00 69.06 87 GLY A CA 1
ATOM 667 C C . GLY A 1 87 ? -11.475 20.586 28.359 1.00 69.06 87 GLY A C 1
ATOM 668 O O . GLY A 1 87 ? -12.313 21.023 29.138 1.00 69.06 87 GLY A O 1
ATOM 669 N N . SER A 1 88 ? -11.260 21.165 27.174 1.00 76.88 88 SER A N 1
ATOM 670 C CA . SER A 1 88 ? -12.025 22.312 26.678 1.00 76.88 88 SER A CA 1
ATOM 671 C C . SER A 1 88 ? -13.246 21.838 25.878 1.00 76.88 88 SER A C 1
ATOM 673 O O . SER A 1 88 ? -13.136 20.847 25.153 1.00 76.88 88 SER A O 1
ATOM 675 N N . PRO A 1 89 ? -14.389 22.551 25.931 1.00 73.19 89 PRO A N 1
ATOM 676 C CA . PRO A 1 89 ? -15.647 22.122 25.307 1.00 73.19 89 PRO A CA 1
ATOM 677 C C . PRO A 1 89 ? -15.540 21.907 23.790 1.00 73.19 89 PRO A C 1
ATOM 679 O O . PRO A 1 89 ? -16.195 21.029 23.236 1.00 73.19 8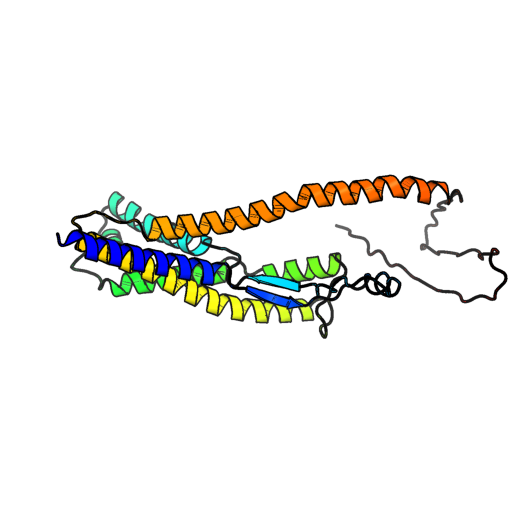9 PRO A O 1
ATOM 682 N N . PHE A 1 90 ? -14.663 22.652 23.104 1.00 72.50 90 PHE A N 1
ATOM 683 C CA . PHE A 1 90 ? -14.371 22.413 21.685 1.00 72.50 90 PHE A CA 1
ATOM 684 C C . PHE A 1 90 ? -13.713 21.045 21.466 1.00 72.50 90 PHE A C 1
ATOM 686 O O . PHE A 1 90 ? -14.066 20.299 20.555 1.00 72.50 90 PHE A O 1
ATOM 693 N N . TRP A 1 91 ? -12.758 20.705 22.325 1.00 69.81 91 TRP A N 1
ATOM 694 C CA . TRP A 1 91 ? -12.013 19.464 22.229 1.00 69.81 91 TRP A CA 1
ATOM 695 C C . TRP A 1 91 ? -12.835 18.250 22.667 1.00 69.81 91 TRP A C 1
ATOM 697 O O . TRP A 1 91 ? -12.670 17.171 22.101 1.00 69.81 91 TRP A O 1
ATOM 707 N N . GLU A 1 92 ? -13.754 18.418 23.617 1.00 69.56 92 GLU A N 1
ATOM 708 C CA . GLU A 1 92 ? -14.725 17.383 23.978 1.00 69.56 92 GLU A CA 1
ATOM 709 C C . GLU A 1 92 ? -15.641 17.045 22.798 1.00 69.56 92 GLU A C 1
ATOM 711 O O . GLU A 1 92 ? -15.823 15.869 22.493 1.00 69.56 92 GLU A O 1
ATOM 716 N N . HIS A 1 93 ? -16.097 18.046 22.040 1.00 69.75 93 HIS A N 1
ATOM 717 C CA . HIS A 1 93 ? -16.897 17.814 20.835 1.00 69.75 93 HIS A CA 1
ATOM 718 C C . HIS A 1 93 ? -16.108 17.089 19.729 1.00 69.75 93 HIS A C 1
ATOM 720 O O . HIS A 1 93 ? -16.616 16.183 19.067 1.00 69.75 93 HIS A O 1
ATOM 726 N N . VAL A 1 94 ? -14.823 17.423 19.559 1.00 68.62 94 VAL A N 1
ATOM 727 C CA . VAL A 1 94 ? -13.918 16.693 18.651 1.00 68.62 94 VAL A CA 1
ATOM 728 C C . VAL A 1 94 ? -13.736 15.246 19.117 1.00 68.62 94 VAL A C 1
ATOM 730 O O . VAL A 1 94 ? -13.800 14.321 18.307 1.00 68.62 94 VAL A O 1
ATOM 733 N N . LYS A 1 95 ? -13.565 15.022 20.423 1.00 67.50 95 LYS A N 1
ATOM 734 C CA . LYS A 1 95 ? -13.475 13.680 21.011 1.00 67.50 95 LYS A CA 1
ATOM 735 C C . LYS A 1 95 ? -14.760 12.879 20.799 1.00 67.50 95 LYS A C 1
ATOM 737 O O . LYS A 1 95 ? -14.667 11.687 20.530 1.00 67.50 95 LYS A O 1
ATOM 742 N N . GLU A 1 96 ? -15.928 13.507 20.877 1.00 67.38 96 GLU A N 1
ATOM 743 C CA . GLU A 1 96 ? -17.220 12.859 20.617 1.00 67.38 96 GLU A CA 1
ATOM 744 C C . GLU A 1 96 ? -17.376 12.420 19.158 1.00 67.38 96 GLU A C 1
ATOM 746 O O . GLU A 1 96 ? -17.851 11.315 18.908 1.00 67.38 96 GLU A O 1
ATOM 751 N N . ILE A 1 97 ? -16.934 13.233 18.194 1.00 65.50 97 ILE A N 1
ATOM 752 C CA . ILE A 1 97 ? -16.983 12.880 16.764 1.00 65.50 97 ILE A CA 1
ATOM 753 C C . ILE A 1 97 ? -15.974 11.769 16.429 1.00 65.50 97 ILE A C 1
ATOM 755 O O . ILE A 1 97 ? -16.230 10.928 15.564 1.00 65.50 97 ILE A O 1
ATOM 759 N N . LEU A 1 98 ? -14.825 11.753 17.111 1.00 65.19 98 LEU A N 1
ATOM 760 C CA . LEU A 1 98 ? -13.758 10.776 16.883 1.00 65.19 98 LEU A CA 1
ATOM 761 C C . LEU A 1 98 ? -13.904 9.484 17.698 1.00 65.19 98 LEU A C 1
ATOM 763 O O . LEU A 1 98 ? -13.081 8.581 17.534 1.00 65.19 98 LEU A O 1
ATOM 767 N N . ASN A 1 99 ? -14.919 9.370 18.556 1.00 64.38 99 ASN A N 1
ATOM 768 C CA . ASN A 1 99 ? -15.116 8.194 19.392 1.00 64.38 99 ASN A CA 1
ATOM 769 C C . ASN A 1 99 ? -16.422 7.466 19.026 1.00 64.38 99 ASN A C 1
ATOM 771 O O . ASN A 1 99 ? -17.503 8.009 19.249 1.00 64.38 99 ASN A O 1
ATOM 775 N N . PRO A 1 100 ? -16.363 6.222 18.513 1.00 58.19 100 PRO A N 1
ATOM 776 C CA . PRO A 1 100 ? -17.556 5.478 18.102 1.00 58.19 100 PRO A CA 1
ATOM 777 C C . PRO A 1 100 ? -18.473 5.055 19.267 1.00 58.19 100 PRO A C 1
ATOM 779 O O . PRO A 1 100 ? -19.570 4.562 19.015 1.00 58.19 100 PRO A O 1
ATOM 782 N N . GLU A 1 101 ? -18.050 5.227 20.526 1.00 54.75 101 GLU A N 1
ATOM 783 C CA . GLU A 1 101 ? -18.815 4.830 21.720 1.00 54.75 101 GLU A CA 1
ATOM 784 C C . GLU A 1 101 ? -19.639 5.954 22.379 1.00 54.75 101 GLU A C 1
ATOM 786 O O . GLU A 1 101 ? -20.455 5.662 23.255 1.00 54.75 101 GLU A O 1
ATOM 791 N N . SER A 1 102 ? -19.481 7.226 21.987 1.00 49.50 102 SER A N 1
ATOM 792 C CA . SER A 1 102 ? -20.219 8.318 22.646 1.00 49.50 102 SER A CA 1
ATOM 793 C C . SER A 1 102 ? -21.670 8.396 22.155 1.00 49.50 102 SER A C 1
ATOM 795 O O . SER A 1 102 ? -21.939 8.679 20.989 1.00 49.50 102 SER A O 1
ATOM 797 N N . SER A 1 103 ? -22.623 8.158 23.063 1.00 47.09 103 SER A N 1
ATOM 798 C CA . SER A 1 103 ? -24.057 8.032 22.756 1.00 47.09 103 SER A CA 1
ATOM 799 C C . SER A 1 103 ? -24.784 9.332 22.366 1.00 47.09 103 SER A C 1
ATOM 801 O O . SER A 1 103 ? -25.977 9.278 22.077 1.00 47.09 103 SER A O 1
ATOM 803 N N . ILE A 1 104 ? -24.110 10.490 22.345 1.00 50.41 104 ILE A N 1
ATOM 804 C CA . ILE A 1 104 ? -24.782 11.805 22.276 1.00 50.41 104 ILE A CA 1
ATOM 805 C C . ILE A 1 104 ? -24.435 12.635 21.021 1.00 50.41 104 ILE A C 1
ATOM 807 O O . ILE A 1 104 ? -25.250 13.459 20.616 1.00 50.41 104 ILE A O 1
ATOM 811 N N . GLY A 1 105 ? -23.299 12.408 20.347 1.00 46.50 105 GLY A N 1
ATOM 812 C CA . GLY A 1 105 ? -22.813 13.348 19.316 1.00 46.50 105 GLY A CA 1
ATOM 813 C C . GLY A 1 105 ? -22.903 12.886 17.855 1.00 46.50 105 GLY A C 1
ATOM 814 O O . GLY A 1 105 ? -23.392 13.620 16.997 1.00 46.50 105 GLY A O 1
ATOM 815 N N . ALA A 1 106 ? -22.436 11.675 17.532 1.00 52.66 106 ALA A N 1
ATOM 816 C CA . ALA A 1 106 ? -22.298 11.227 16.144 1.00 52.66 106 ALA A CA 1
ATOM 817 C C . ALA A 1 106 ? -22.715 9.763 15.968 1.00 52.66 106 ALA A C 1
ATOM 819 O O . ALA A 1 106 ? -22.302 8.882 16.718 1.00 52.66 106 ALA A O 1
ATOM 820 N N . LYS A 1 107 ? -23.513 9.472 14.929 1.00 63.41 107 LYS A N 1
ATOM 821 C CA . LYS A 1 107 ? -23.763 8.081 14.522 1.00 63.41 107 LYS A CA 1
ATOM 822 C C . LYS A 1 107 ? -22.408 7.431 14.191 1.00 63.41 107 LYS A C 1
ATOM 824 O O . LYS A 1 107 ? -21.627 8.069 13.485 1.00 63.41 107 LYS A O 1
ATOM 829 N N . PRO A 1 108 ? -22.146 6.166 14.575 1.00 69.38 108 PRO A N 1
ATOM 830 C CA . PRO A 1 108 ? -20.862 5.490 14.319 1.00 69.38 108 PRO A CA 1
ATOM 831 C C . PRO A 1 108 ? -20.454 5.504 12.832 1.00 69.38 108 PRO A C 1
ATOM 833 O O . PRO A 1 108 ? -19.277 5.517 12.490 1.00 69.38 108 PRO A O 1
ATOM 836 N N . TRP A 1 109 ? -21.438 5.615 11.937 1.00 75.81 109 TRP A N 1
ATOM 837 C CA . TRP A 1 109 ? -21.265 5.811 10.498 1.00 75.81 109 TRP A CA 1
ATOM 838 C C . TRP A 1 109 ? -20.466 7.063 10.105 1.00 75.81 109 TRP A C 1
ATOM 840 O O . TRP A 1 109 ? -19.748 7.020 9.110 1.00 75.81 109 TRP A O 1
ATOM 850 N N . VAL A 1 110 ? -20.558 8.159 10.865 1.00 80.94 110 VAL A N 1
ATOM 851 C CA . VAL A 1 110 ? -19.826 9.407 10.585 1.00 80.94 110 VAL A CA 1
ATOM 852 C C . VAL A 1 110 ? -18.329 9.197 10.791 1.00 80.94 110 VAL A C 1
ATOM 854 O O . VAL A 1 110 ? -17.539 9.557 9.922 1.00 80.94 110 VAL A O 1
ATOM 857 N N . TYR A 1 111 ? -17.944 8.535 11.884 1.00 82.75 111 TYR A N 1
ATOM 858 C CA . TYR A 1 111 ? -16.552 8.178 12.146 1.00 82.75 111 TYR A CA 1
ATOM 859 C C . TYR A 1 111 ? -15.980 7.297 11.029 1.00 82.75 111 TYR A C 1
ATOM 861 O O . TYR A 1 111 ? -14.913 7.593 10.498 1.00 82.75 111 TYR A O 1
ATOM 869 N N . TYR A 1 112 ? -16.714 6.262 10.605 1.00 86.12 112 TYR A N 1
ATOM 870 C CA . TYR A 1 112 ? -16.277 5.385 9.514 1.00 86.12 112 TYR A CA 1
ATOM 871 C C . TYR A 1 112 ? -16.152 6.113 8.171 1.00 86.12 112 TYR A C 1
ATOM 873 O O . TYR A 1 112 ? -15.219 5.842 7.417 1.00 86.12 112 TYR A O 1
ATOM 881 N N . ALA A 1 113 ? -17.052 7.055 7.876 1.00 87.81 113 ALA A N 1
ATOM 882 C CA . ALA A 1 113 ? -16.982 7.863 6.661 1.00 87.81 113 ALA A CA 1
ATOM 883 C C . ALA A 1 113 ? -15.770 8.808 6.675 1.00 87.81 113 ALA A C 1
ATOM 885 O O . ALA A 1 113 ? -15.038 8.878 5.688 1.00 87.81 113 ALA A O 1
ATOM 886 N N . ILE A 1 114 ? -15.520 9.483 7.802 1.00 88.12 114 ILE A N 1
ATOM 887 C CA . ILE A 1 114 ? -14.345 10.344 7.992 1.00 88.12 114 ILE A CA 1
ATOM 888 C C . ILE A 1 114 ? -13.065 9.509 7.881 1.00 88.12 114 ILE A C 1
ATOM 890 O O . ILE A 1 114 ? -12.152 9.877 7.145 1.00 88.12 114 ILE A O 1
ATOM 894 N N . TYR A 1 115 ? -13.018 8.354 8.544 1.00 88.44 115 TYR A N 1
ATOM 895 C CA . TYR A 1 115 ? -11.890 7.429 8.481 1.00 88.44 115 TYR A CA 1
ATOM 896 C C . TYR A 1 115 ? -11.591 6.984 7.044 1.00 88.44 115 TYR A C 1
ATOM 898 O O . TYR A 1 115 ? -10.467 7.142 6.568 1.00 88.44 115 TYR A O 1
ATOM 906 N N . ALA A 1 116 ? -12.607 6.504 6.319 1.00 91.56 116 ALA A N 1
ATOM 907 C CA . ALA A 1 116 ? -12.478 6.096 4.922 1.00 91.56 116 ALA A CA 1
ATOM 908 C C . ALA A 1 116 ? -11.981 7.245 4.033 1.00 91.56 116 ALA A C 1
ATOM 910 O O . ALA A 1 116 ? -11.129 7.039 3.165 1.00 91.56 116 ALA A O 1
ATOM 911 N N . PHE A 1 117 ? -12.503 8.453 4.260 1.00 92.50 117 PHE A N 1
ATOM 912 C CA . PHE A 1 117 ? -12.120 9.648 3.521 1.00 92.50 117 PHE A CA 1
ATOM 913 C C . PHE A 1 117 ? -10.650 10.011 3.746 1.00 92.50 117 PHE A C 1
ATOM 915 O O . PHE A 1 117 ? -9.934 10.235 2.772 1.00 92.50 117 PHE A O 1
ATOM 922 N N . PHE A 1 118 ? -10.169 10.004 4.993 1.00 91.50 118 PHE A N 1
ATOM 923 C CA . PHE A 1 118 ? -8.759 10.276 5.290 1.00 91.50 118 PHE A CA 1
ATOM 924 C C . PHE A 1 118 ? -7.823 9.205 4.717 1.00 91.50 118 PHE A C 1
ATOM 926 O O . PHE A 1 118 ? -6.805 9.559 4.123 1.00 91.50 118 PHE A O 1
ATOM 933 N N . VAL A 1 119 ? -8.186 7.918 4.803 1.00 91.81 119 VAL A N 1
ATOM 934 C CA . VAL A 1 119 ? -7.397 6.834 4.186 1.00 91.81 119 VAL A CA 1
ATOM 935 C C . VAL A 1 119 ? -7.306 7.019 2.667 1.00 91.81 119 VAL A C 1
ATOM 937 O O . VAL A 1 119 ? -6.222 6.902 2.091 1.00 91.81 119 VAL A O 1
ATOM 940 N N . PHE A 1 120 ? -8.427 7.333 2.013 1.00 91.94 120 PHE A N 1
ATOM 941 C CA . PHE A 1 120 ? -8.476 7.590 0.572 1.00 91.94 120 PHE A CA 1
ATOM 942 C C . PHE A 1 120 ? -7.638 8.813 0.178 1.00 91.94 120 PHE A C 1
ATOM 944 O O . PHE A 1 120 ? -6.856 8.754 -0.772 1.00 91.94 120 PHE A O 1
ATOM 951 N N . LEU A 1 121 ? -7.765 9.902 0.939 1.00 91.88 121 LEU A N 1
ATOM 952 C CA . LEU A 1 121 ? -7.027 11.139 0.724 1.00 91.88 121 LEU A CA 1
ATOM 953 C C . LEU A 1 121 ? -5.520 10.886 0.824 1.00 91.88 121 LEU A C 1
ATOM 955 O O . LEU A 1 121 ? -4.785 11.171 -0.122 1.00 91.88 121 LEU A O 1
ATOM 959 N N . PHE A 1 122 ? -5.056 10.272 1.914 1.00 89.44 122 PHE A N 1
ATOM 960 C CA . PHE A 1 122 ? -3.633 9.989 2.086 1.00 89.44 122 PHE A CA 1
ATOM 961 C C . PHE A 1 122 ? -3.077 9.037 1.031 1.00 89.44 122 PHE A C 1
ATOM 963 O O . PHE A 1 122 ? -1.950 9.233 0.590 1.00 89.44 122 PHE A O 1
ATOM 970 N N . ASN A 1 123 ? -3.859 8.068 0.548 1.00 88.75 123 ASN A N 1
ATOM 971 C CA . ASN A 1 123 ? -3.412 7.187 -0.531 1.00 88.75 123 ASN A CA 1
ATOM 972 C C . ASN A 1 123 ? -3.112 7.945 -1.841 1.00 88.75 123 ASN A C 1
ATOM 974 O O . ASN A 1 123 ? -2.163 7.608 -2.553 1.00 88.75 123 ASN A O 1
ATOM 978 N N . ILE A 1 124 ? -3.899 8.977 -2.157 1.00 86.94 124 ILE A N 1
ATOM 979 C CA . ILE A 1 124 ? -3.728 9.769 -3.382 1.00 86.94 124 ILE A CA 1
ATOM 980 C C . ILE A 1 124 ? -2.569 10.765 -3.254 1.00 86.94 124 ILE A C 1
ATOM 982 O O . ILE A 1 124 ? -1.798 10.916 -4.205 1.00 86.94 124 ILE A O 1
ATOM 986 N N . PHE A 1 125 ? -2.430 11.426 -2.101 1.00 83.75 125 PHE A N 1
ATOM 987 C CA . PHE A 1 125 ? -1.447 12.500 -1.906 1.00 83.75 125 PHE A CA 1
ATOM 988 C C . PHE A 1 125 ? 0.005 12.021 -1.780 1.00 83.75 125 PHE A C 1
ATOM 990 O O . PHE A 1 125 ? 0.915 12.754 -2.158 1.00 83.75 125 PHE A O 1
ATOM 997 N N . ASP A 1 126 ? 0.234 10.802 -1.296 1.00 74.38 126 ASP A N 1
ATOM 998 C CA . ASP A 1 126 ? 1.560 10.326 -0.874 1.00 74.38 126 ASP A CA 1
ATOM 999 C C . ASP A 1 126 ? 2.615 10.283 -2.006 1.00 74.38 126 ASP A C 1
ATOM 1001 O O . ASP A 1 126 ? 3.814 10.306 -1.754 1.00 74.38 126 ASP A O 1
ATOM 1005 N N . ILE A 1 127 ? 2.211 10.199 -3.285 1.00 70.25 127 ILE A N 1
ATOM 1006 C CA . ILE A 1 127 ? 3.140 9.822 -4.371 1.00 70.25 127 ILE A CA 1
ATOM 1007 C C . ILE A 1 127 ? 2.870 10.575 -5.694 1.00 70.25 127 ILE A C 1
ATOM 1009 O O . ILE A 1 127 ? 2.748 9.990 -6.776 1.00 70.25 127 ILE A O 1
ATOM 1013 N N . ALA A 1 128 ? 2.776 11.903 -5.633 1.00 69.50 128 ALA A N 1
ATOM 1014 C CA . ALA A 1 128 ? 2.507 12.735 -6.812 1.00 69.50 128 ALA A CA 1
ATOM 1015 C C . ALA A 1 128 ? 3.630 12.710 -7.881 1.00 69.50 128 ALA A C 1
ATOM 1017 O O . ALA A 1 128 ? 3.342 12.820 -9.071 1.00 69.50 128 ALA A O 1
ATOM 1018 N N . ASN A 1 129 ? 4.897 12.508 -7.491 1.00 76.44 129 ASN A N 1
ATOM 1019 C CA . ASN A 1 129 ? 6.060 12.702 -8.382 1.00 76.44 129 ASN A CA 1
ATOM 1020 C C . ASN A 1 129 ? 6.623 11.425 -9.044 1.00 76.44 129 ASN A C 1
ATOM 1022 O O . ASN A 1 129 ? 7.477 11.512 -9.927 1.00 76.44 129 ASN A O 1
ATOM 1026 N N . LEU A 1 130 ? 6.105 10.243 -8.696 1.00 82.88 130 LEU A N 1
ATOM 1027 C CA . LEU A 1 130 ? 6.619 8.944 -9.163 1.00 82.88 130 LEU A CA 1
ATOM 1028 C C . LEU A 1 130 ? 6.675 8.732 -10.695 1.00 82.88 130 LEU A C 1
ATOM 1030 O O . LEU A 1 130 ? 7.656 8.151 -11.162 1.00 82.88 130 LEU A O 1
ATOM 1034 N N . PRO A 1 131 ? 5.702 9.165 -11.526 1.00 85.88 131 PRO A N 1
ATOM 1035 C CA . PRO A 1 131 ? 5.738 8.839 -12.953 1.00 85.88 131 PRO A CA 1
ATOM 1036 C C . PRO A 1 131 ? 6.838 9.603 -13.701 1.00 85.88 131 PRO A C 1
ATOM 1038 O O . PRO A 1 131 ? 7.357 9.100 -14.701 1.00 85.88 131 PRO A O 1
ATOM 1041 N N . LYS A 1 132 ? 7.237 10.780 -13.197 1.00 89.88 132 LYS A N 1
ATOM 1042 C CA . LYS A 1 132 ? 8.376 11.540 -13.722 1.00 89.88 132 LYS A CA 1
ATOM 1043 C C . LYS A 1 132 ? 9.679 10.788 -13.465 1.00 89.88 132 LYS A C 1
ATOM 1045 O O . LYS A 1 132 ? 10.412 10.513 -14.412 1.00 89.88 132 LYS A O 1
ATOM 1050 N N . GLU A 1 133 ? 9.903 10.374 -12.221 1.00 89.56 133 GLU A N 1
ATOM 1051 C CA . GLU A 1 133 ? 11.099 9.622 -11.831 1.00 89.56 133 GLU A CA 1
ATOM 1052 C C . GLU A 1 133 ? 11.224 8.317 -12.618 1.00 89.56 133 GLU A C 1
ATOM 1054 O O . GLU A 1 133 ? 12.270 8.060 -13.211 1.00 89.56 133 GLU A O 1
ATOM 1059 N N . ILE A 1 134 ? 10.145 7.528 -12.721 1.00 88.56 134 ILE A N 1
ATOM 1060 C CA . ILE A 1 134 ? 10.147 6.283 -13.508 1.00 88.56 134 ILE A CA 1
ATOM 1061 C C . ILE A 1 134 ? 10.526 6.564 -14.966 1.00 88.56 134 ILE A C 1
ATOM 1063 O O . ILE A 1 134 ? 11.315 5.820 -15.544 1.00 88.56 134 ILE A O 1
ATOM 1067 N N . SER A 1 135 ? 10.003 7.633 -15.572 1.00 88.50 135 SER A N 1
ATOM 1068 C CA . SER A 1 135 ? 10.339 7.974 -16.958 1.00 88.50 135 SER A CA 1
ATOM 1069 C C . SER A 1 135 ? 11.822 8.322 -17.140 1.00 88.50 135 SER A C 1
ATOM 1071 O O . SER A 1 135 ? 12.437 7.868 -18.108 1.00 88.50 135 SER A O 1
ATOM 1073 N N . ASP A 1 136 ? 12.416 9.044 -16.187 1.00 89.94 136 ASP A N 1
ATOM 1074 C CA . ASP A 1 136 ? 13.833 9.406 -16.211 1.00 89.94 136 ASP A CA 1
ATOM 1075 C C . ASP A 1 136 ? 14.717 8.167 -16.010 1.00 89.94 136 ASP A C 1
ATOM 1077 O O . ASP A 1 136 ? 15.704 7.990 -16.730 1.00 89.94 136 ASP A O 1
ATOM 1081 N N . TYR A 1 137 ? 14.328 7.253 -15.112 1.00 89.25 137 TYR A N 1
ATOM 1082 C CA . TYR A 1 137 ? 14.995 5.957 -14.950 1.00 89.25 137 TYR A CA 1
ATOM 1083 C C . TYR A 1 137 ? 14.918 5.100 -16.221 1.00 89.25 137 TYR A C 1
ATOM 1085 O O . TYR A 1 137 ? 15.917 4.488 -16.603 1.00 89.25 137 TYR A O 1
ATOM 1093 N N . LEU A 1 138 ? 13.779 5.073 -16.920 1.00 87.69 138 LEU A N 1
ATOM 1094 C CA . LEU A 1 138 ? 13.646 4.328 -18.179 1.00 87.69 138 LEU A CA 1
ATOM 1095 C C . LEU A 1 138 ? 14.534 4.890 -19.285 1.00 87.69 138 LEU A C 1
ATOM 1097 O O . LEU A 1 138 ? 15.184 4.117 -19.992 1.00 87.69 138 LEU A O 1
ATOM 1101 N N . ASN A 1 139 ? 14.618 6.218 -19.389 1.00 86.06 139 ASN A N 1
ATOM 1102 C CA . ASN A 1 139 ? 15.515 6.873 -20.336 1.00 86.06 139 ASN A CA 1
ATOM 1103 C C . ASN A 1 139 ? 16.985 6.522 -20.038 1.00 86.06 139 ASN A C 1
ATOM 1105 O O . ASN A 1 139 ? 17.713 6.154 -20.959 1.00 86.06 139 ASN A O 1
ATOM 1109 N N . LYS A 1 140 ? 17.402 6.547 -18.761 1.00 86.62 140 LYS A N 1
ATOM 1110 C CA . LYS A 1 140 ? 18.764 6.168 -18.331 1.00 86.62 140 LYS A CA 1
ATOM 1111 C C . LYS A 1 140 ? 19.097 4.698 -18.607 1.00 86.62 140 LYS A C 1
ATOM 1113 O O . LYS A 1 140 ? 20.217 4.390 -18.995 1.00 86.62 140 LYS A O 1
ATOM 1118 N N . MET A 1 141 ? 18.133 3.792 -18.440 1.00 82.25 141 MET A N 1
ATOM 1119 C CA . MET A 1 141 ? 18.312 2.356 -18.706 1.00 82.25 141 MET A CA 1
ATOM 1120 C C . MET A 1 141 ? 18.202 1.981 -20.194 1.00 82.25 141 MET A C 1
ATOM 1122 O O . MET A 1 141 ? 18.307 0.803 -20.535 1.00 82.25 141 MET A O 1
ATOM 1126 N N . GLY A 1 142 ? 17.941 2.938 -21.091 1.00 82.62 142 GLY A N 1
ATOM 1127 C CA . GLY A 1 142 ? 17.697 2.636 -22.501 1.00 82.62 142 GLY A CA 1
ATOM 1128 C C . GLY A 1 142 ? 16.463 1.744 -22.709 1.00 82.62 142 GLY A C 1
ATOM 1129 O O . GLY A 1 142 ? 16.456 0.890 -23.600 1.00 82.62 142 GLY A O 1
ATOM 1130 N N . ALA A 1 143 ? 15.425 1.923 -21.890 1.00 84.81 143 ALA A N 1
ATOM 1131 C CA . ALA A 1 143 ? 14.144 1.234 -22.001 1.00 84.81 143 ALA A CA 1
ATOM 1132 C C . ALA A 1 143 ? 13.052 2.197 -22.484 1.00 84.81 143 ALA A C 1
ATOM 1134 O O . ALA A 1 143 ? 13.028 3.372 -22.120 1.00 84.81 143 ALA A O 1
ATOM 1135 N N . ARG A 1 144 ? 12.106 1.702 -23.285 1.00 85.81 144 ARG A N 1
ATOM 1136 C CA . ARG A 1 144 ? 10.937 2.472 -23.727 1.00 85.81 144 ARG A CA 1
ATOM 1137 C C . ARG A 1 144 ? 9.654 1.664 -23.695 1.00 85.81 144 ARG A C 1
ATOM 1139 O O . ARG A 1 144 ? 9.661 0.444 -23.832 1.00 85.81 144 ARG A O 1
ATOM 1146 N N . ILE A 1 145 ? 8.538 2.372 -23.585 1.00 87.38 145 ILE A N 1
ATOM 1147 C CA . ILE A 1 145 ? 7.208 1.794 -23.763 1.00 87.38 145 ILE A CA 1
ATOM 1148 C C . ILE A 1 145 ? 6.925 1.735 -25.276 1.00 87.38 145 ILE A C 1
ATOM 1150 O O . ILE A 1 145 ? 7.171 2.726 -25.974 1.00 87.38 145 ILE A O 1
ATOM 1154 N N . PRO A 1 146 ? 6.445 0.603 -25.823 1.00 82.38 146 PRO A N 1
ATOM 1155 C CA . PRO A 1 146 ? 6.087 0.519 -27.236 1.00 82.38 146 PRO A CA 1
ATOM 1156 C C . PRO A 1 146 ? 5.033 1.576 -27.594 1.00 82.38 146 PRO A C 1
ATOM 1158 O O . PRO A 1 146 ? 4.143 1.867 -26.800 1.00 82.38 146 PRO A O 1
ATOM 1161 N N . ASN A 1 147 ? 5.120 2.125 -28.809 1.00 84.56 147 ASN A N 1
ATOM 1162 C CA . ASN A 1 147 ? 4.195 3.124 -29.369 1.00 84.56 147 ASN A CA 1
ATOM 1163 C C . ASN A 1 147 ? 4.228 4.532 -28.738 1.00 84.56 147 ASN A C 1
ATOM 1165 O O . ASN A 1 147 ? 3.431 5.378 -29.139 1.00 84.56 147 ASN A O 1
ATOM 1169 N N . ILE A 1 148 ? 5.148 4.826 -27.808 1.00 87.56 148 ILE A N 1
ATOM 1170 C CA . ILE A 1 148 ? 5.238 6.137 -27.138 1.00 87.56 148 ILE A CA 1
ATOM 1171 C C . ILE A 1 148 ? 6.640 6.730 -27.315 1.00 87.56 148 ILE A C 1
ATOM 1173 O O . ILE A 1 148 ? 7.647 6.029 -27.208 1.00 87.56 148 ILE A O 1
ATOM 1177 N N . LYS A 1 149 ? 6.711 8.032 -27.618 1.00 87.50 149 LYS A N 1
ATOM 1178 C CA . LYS A 1 149 ? 7.982 8.759 -27.752 1.00 87.50 149 LYS A CA 1
ATOM 1179 C C . LYS A 1 149 ? 8.597 9.009 -26.363 1.00 87.50 149 LYS A C 1
ATOM 1181 O O . LYS A 1 149 ? 7.858 9.406 -25.462 1.00 87.50 149 LYS A O 1
ATOM 1186 N N . PRO A 1 150 ? 9.918 8.821 -26.180 1.00 84.31 150 PRO A N 1
ATOM 1187 C CA . PRO A 1 150 ? 10.572 9.069 -24.896 1.00 84.31 150 PRO A CA 1
ATOM 1188 C C . PRO A 1 150 ? 10.471 10.548 -24.483 1.00 84.31 150 PRO A C 1
ATOM 1190 O O . PRO A 1 150 ? 10.424 11.440 -25.331 1.00 84.31 150 PRO A O 1
ATOM 1193 N N . GLY A 1 151 ? 10.431 10.801 -23.172 1.00 86.88 151 GLY A N 1
ATOM 1194 C CA . GLY A 1 151 ? 10.281 12.138 -22.587 1.00 86.88 151 GLY A CA 1
ATOM 1195 C C . GLY A 1 151 ? 8.847 12.437 -22.135 1.00 86.88 151 GLY A C 1
ATOM 1196 O O . GLY A 1 151 ? 8.216 11.613 -21.474 1.00 86.88 151 GLY A O 1
ATOM 1197 N N . LYS A 1 152 ? 8.323 13.621 -22.489 1.00 89.38 152 LYS A N 1
ATOM 1198 C CA . LYS A 1 152 ? 7.029 14.134 -21.986 1.00 89.38 152 LYS A CA 1
ATOM 1199 C C . LYS A 1 152 ? 5.843 13.197 -22.254 1.00 89.38 152 LYS A C 1
ATOM 1201 O O . LYS A 1 152 ? 5.031 12.981 -21.362 1.00 89.38 152 LYS A O 1
ATOM 1206 N N . ALA A 1 153 ? 5.786 12.576 -23.434 1.00 90.38 153 ALA A N 1
ATOM 1207 C CA . ALA A 1 153 ? 4.699 11.658 -23.783 1.00 90.38 153 ALA A CA 1
ATOM 1208 C C . ALA A 1 153 ? 4.678 10.394 -22.895 1.00 90.38 153 ALA A C 1
ATOM 1210 O O . ALA A 1 153 ? 3.605 9.899 -22.549 1.00 90.38 153 ALA A O 1
ATOM 1211 N N . THR A 1 154 ? 5.846 9.896 -22.468 1.00 90.44 154 THR A N 1
ATOM 1212 C CA . THR A 1 154 ? 5.939 8.797 -21.492 1.00 90.44 154 THR A CA 1
ATOM 1213 C C . THR A 1 154 ? 5.409 9.225 -20.124 1.00 90.44 154 THR A C 1
ATOM 1215 O O . THR A 1 154 ? 4.668 8.466 -19.502 1.00 90.44 154 THR A O 1
ATOM 1218 N N . ILE A 1 155 ? 5.739 10.439 -19.669 1.00 91.50 155 ILE A N 1
ATOM 1219 C CA . ILE A 1 155 ? 5.278 10.973 -18.375 1.00 91.50 155 ILE A CA 1
ATOM 1220 C C . ILE A 1 155 ? 3.750 11.067 -18.349 1.00 91.50 155 ILE A C 1
ATOM 1222 O O . ILE A 1 155 ? 3.125 10.583 -17.405 1.00 91.50 155 ILE A O 1
ATOM 1226 N N . GLU A 1 156 ? 3.138 11.633 -19.390 1.00 92.00 156 GLU A N 1
ATOM 1227 C CA . GLU A 1 156 ? 1.678 11.774 -19.492 1.00 92.00 156 GLU A CA 1
ATOM 1228 C C . GLU A 1 156 ? 0.972 10.412 -19.490 1.00 92.00 156 GLU A C 1
ATOM 1230 O O . GLU A 1 156 ? -0.014 10.210 -18.774 1.00 92.00 156 GLU A O 1
ATOM 1235 N N . TYR A 1 157 ? 1.513 9.442 -20.233 1.00 91.38 157 TYR A N 1
ATO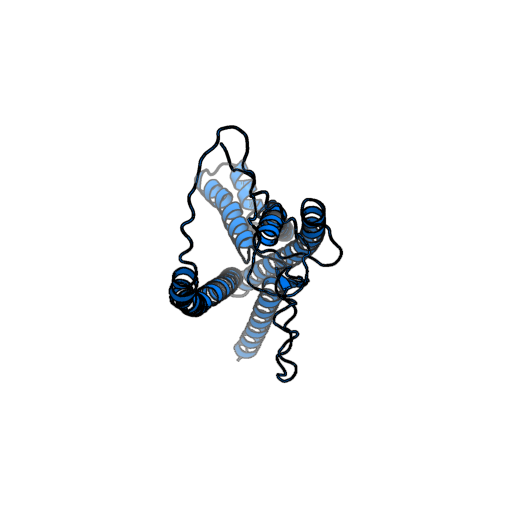M 1236 C CA . TYR A 1 157 ? 0.976 8.085 -20.270 1.00 91.38 157 TYR A CA 1
ATOM 1237 C C . TYR A 1 157 ? 1.045 7.389 -18.905 1.00 91.38 157 TYR A C 1
ATOM 1239 O O . TYR A 1 157 ? 0.043 6.833 -18.439 1.00 91.38 157 TYR A O 1
ATOM 1247 N N . LEU A 1 158 ? 2.205 7.443 -18.244 1.00 89.94 158 LEU A N 1
ATOM 1248 C CA . LEU A 1 158 ? 2.383 6.853 -16.918 1.00 89.94 158 LEU A CA 1
ATOM 1249 C C . LEU A 1 158 ? 1.495 7.543 -15.883 1.00 89.94 158 LEU A C 1
ATOM 1251 O O . LEU A 1 158 ? 0.854 6.857 -15.092 1.00 89.94 158 LEU A O 1
ATOM 1255 N N . THR A 1 159 ? 1.366 8.868 -15.946 1.00 90.56 159 THR A N 1
ATOM 1256 C CA . THR A 1 159 ? 0.486 9.648 -15.064 1.00 90.56 159 THR A CA 1
ATOM 1257 C C . THR A 1 159 ? -0.972 9.217 -15.202 1.00 90.56 159 THR A C 1
ATOM 1259 O O . THR A 1 159 ? -1.646 8.990 -14.197 1.00 90.56 159 THR A O 1
ATOM 1262 N N . LYS A 1 160 ? -1.461 9.019 -16.432 1.00 90.38 160 LYS A N 1
ATOM 1263 C CA . LYS A 1 160 ? -2.839 8.567 -16.671 1.00 90.38 160 LYS A CA 1
ATOM 1264 C C . LYS A 1 160 ? -3.103 7.178 -16.082 1.00 90.38 160 LYS A C 1
ATOM 1266 O O . LYS A 1 160 ? -4.125 6.969 -15.425 1.00 90.38 160 LYS A O 1
ATOM 1271 N N . ILE A 1 161 ? -2.186 6.231 -16.295 1.00 89.56 161 ILE A N 1
ATOM 1272 C CA . ILE A 1 161 ? -2.296 4.881 -15.717 1.00 89.56 161 ILE A CA 1
ATOM 1273 C C . ILE A 1 161 ? -2.247 4.955 -14.195 1.00 89.56 161 ILE A C 1
ATOM 1275 O O . ILE A 1 161 ? -3.046 4.303 -13.518 1.00 89.56 161 ILE A O 1
ATOM 1279 N N . GLN A 1 162 ? -1.334 5.765 -13.669 1.00 88.06 162 GLN A N 1
ATOM 1280 C CA . GLN A 1 162 ? -1.111 5.919 -12.247 1.00 88.06 162 GLN A CA 1
ATOM 1281 C C . GLN A 1 162 ? -2.338 6.487 -11.534 1.00 88.06 162 GLN A C 1
ATOM 1283 O O . GLN A 1 162 ? -2.734 5.949 -10.502 1.00 88.06 162 GLN A O 1
ATOM 1288 N N . ALA A 1 163 ? -2.953 7.530 -12.093 1.00 88.94 163 ALA A N 1
ATOM 1289 C CA . ALA A 1 163 ? -4.134 8.170 -11.527 1.00 88.94 163 ALA A CA 1
ATOM 1290 C C . ALA A 1 163 ? -5.325 7.203 -11.458 1.00 88.94 163 ALA A C 1
ATOM 1292 O O . ALA A 1 163 ? -5.942 7.054 -10.406 1.00 88.94 163 ALA A O 1
ATOM 1293 N N . SER A 1 164 ? -5.604 6.479 -12.550 1.00 88.62 164 SER A N 1
ATOM 1294 C CA . SER A 1 164 ? -6.687 5.485 -12.580 1.00 88.62 164 SER A CA 1
ATOM 1295 C C . SER A 1 164 ? -6.440 4.337 -11.600 1.00 88.62 164 SER A C 1
ATOM 1297 O O . SER A 1 164 ? -7.344 3.931 -10.873 1.00 88.62 164 SER A O 1
ATOM 1299 N N . THR A 1 165 ? -5.204 3.844 -11.546 1.00 88.00 165 THR A N 1
ATOM 1300 C CA . THR A 1 165 ? -4.815 2.744 -10.659 1.00 88.00 165 THR A CA 1
ATOM 1301 C C . THR A 1 165 ? -4.905 3.151 -9.183 1.00 88.00 165 THR A C 1
ATOM 1303 O O . THR A 1 165 ? -5.434 2.392 -8.375 1.00 88.00 165 THR A O 1
ATOM 1306 N N . ARG A 1 166 ? -4.470 4.371 -8.839 1.00 87.19 166 ARG A N 1
ATOM 1307 C CA . ARG A 1 166 ? -4.567 4.922 -7.476 1.00 87.19 166 ARG A CA 1
ATOM 1308 C C . ARG A 1 166 ? -5.995 5.176 -7.041 1.00 87.19 166 ARG A C 1
ATOM 1310 O O . ARG A 1 166 ? -6.319 4.901 -5.897 1.00 87.19 166 ARG A O 1
ATOM 1317 N N . PHE A 1 167 ? -6.853 5.662 -7.933 1.00 89.94 167 PHE A N 1
ATOM 1318 C CA . PHE A 1 167 ? -8.255 5.886 -7.595 1.00 89.94 167 PHE A CA 1
ATOM 1319 C C . PHE A 1 167 ? -8.926 4.582 -7.137 1.00 89.94 167 PHE A C 1
ATOM 1321 O O . PHE A 1 167 ? -9.490 4.525 -6.047 1.00 89.94 167 PHE A O 1
ATOM 1328 N N . TRP A 1 168 ? -8.778 3.504 -7.915 1.00 90.56 168 TRP A N 1
ATOM 1329 C CA . TRP A 1 168 ? -9.297 2.188 -7.531 1.00 90.56 168 TRP A CA 1
ATOM 1330 C C . TRP A 1 168 ? -8.582 1.606 -6.306 1.00 90.56 168 TRP A C 1
ATOM 1332 O O . TRP A 1 168 ? -9.236 1.034 -5.438 1.00 90.56 168 TRP A O 1
ATOM 1342 N N . GLY A 1 169 ? -7.263 1.788 -6.197 1.00 89.19 169 GLY A N 1
ATOM 1343 C CA . GLY A 1 169 ? -6.485 1.341 -5.043 1.00 89.19 169 GLY A CA 1
ATOM 1344 C C . GLY A 1 169 ? -6.902 1.999 -3.733 1.00 89.19 169 GLY A C 1
ATOM 1345 O O . GLY A 1 169 ? -7.122 1.303 -2.746 1.00 89.19 169 GLY A O 1
ATOM 1346 N N . GLY A 1 170 ? -7.080 3.319 -3.736 1.00 89.69 170 GLY A N 1
ATOM 1347 C CA . GLY A 1 170 ? -7.524 4.087 -2.579 1.00 89.69 170 GLY A CA 1
ATOM 1348 C C . GLY A 1 170 ? -8.939 3.719 -2.144 1.00 89.69 170 GLY A C 1
ATOM 1349 O O . GLY A 1 170 ? -9.181 3.596 -0.948 1.00 89.69 170 GLY A O 1
ATOM 1350 N N . VAL A 1 171 ? -9.862 3.493 -3.090 1.00 92.31 171 VAL A N 1
ATOM 1351 C CA . VAL A 1 171 ? -11.233 3.039 -2.782 1.00 92.31 171 VAL A CA 1
ATOM 1352 C C . VAL A 1 171 ? -11.226 1.645 -2.150 1.00 92.31 171 VAL A C 1
ATOM 1354 O O . VAL A 1 171 ? -11.900 1.414 -1.149 1.00 92.31 171 VAL A O 1
ATOM 1357 N N . LEU A 1 172 ? -10.448 0.710 -2.701 1.00 91.81 172 LEU A N 1
ATOM 1358 C CA . LEU A 1 172 ? -10.345 -0.641 -2.144 1.00 91.81 172 LEU A CA 1
ATOM 1359 C C . LEU A 1 172 ? -9.676 -0.637 -0.764 1.00 91.81 172 LEU A C 1
ATOM 1361 O O . LEU A 1 172 ? -10.125 -1.346 0.135 1.00 91.81 172 LEU A O 1
ATOM 1365 N N . LEU A 1 173 ? -8.635 0.180 -0.578 1.00 90.69 173 LEU A N 1
ATOM 1366 C CA . LEU A 1 173 ? -7.925 0.305 0.693 1.00 90.69 173 LEU A CA 1
ATOM 1367 C C . LEU A 1 173 ? -8.787 0.969 1.774 1.00 90.69 173 LEU A C 1
ATOM 1369 O O . LEU A 1 173 ? -8.782 0.510 2.914 1.00 90.69 173 LEU A O 1
ATOM 1373 N N . SER A 1 174 ? -9.541 2.018 1.435 1.00 92.00 174 SER A N 1
ATOM 1374 C CA . SER A 1 174 ? -10.438 2.678 2.388 1.00 92.00 174 SER A CA 1
ATOM 1375 C C . SER A 1 174 ? -11.583 1.757 2.803 1.00 92.00 174 SER A C 1
ATOM 1377 O O . SER A 1 174 ? -11.898 1.674 3.989 1.00 92.00 174 SER A O 1
ATOM 1379 N N . PHE A 1 175 ? -12.147 0.990 1.866 1.00 92.44 175 PHE A N 1
ATOM 1380 C CA . PHE A 1 175 ? -13.170 -0.006 2.179 1.00 92.44 175 PHE A CA 1
ATOM 1381 C C . PHE A 1 175 ? -12.617 -1.126 3.078 1.00 92.44 175 PHE A C 1
ATOM 1383 O O . PHE A 1 175 ? -13.273 -1.516 4.048 1.00 92.44 175 PHE A O 1
ATOM 1390 N N . LEU A 1 176 ? -11.392 -1.599 2.815 1.00 91.50 176 LEU A N 1
ATOM 1391 C CA . LEU A 1 176 ? -10.687 -2.588 3.641 1.00 91.50 176 LEU A CA 1
ATOM 1392 C C . LEU A 1 176 ? -10.472 -2.083 5.072 1.00 91.50 176 LEU A C 1
ATOM 1394 O O . LEU A 1 176 ? -10.839 -2.760 6.036 1.00 91.50 176 LEU A O 1
ATOM 1398 N N . ALA A 1 177 ? -9.913 -0.881 5.208 1.00 89.88 177 ALA A N 1
ATOM 1399 C CA . ALA A 1 177 ? -9.613 -0.281 6.500 1.00 89.88 177 ALA A CA 1
ATOM 1400 C C . ALA A 1 177 ? -10.899 -0.048 7.314 1.00 89.88 177 ALA A C 1
ATOM 1402 O O . ALA A 1 177 ? -10.970 -0.425 8.483 1.00 89.88 177 ALA A O 1
ATOM 1403 N N . THR A 1 178 ? -11.952 0.480 6.687 1.00 89.56 178 THR A N 1
ATOM 1404 C CA . THR A 1 178 ? -13.255 0.682 7.336 1.00 89.56 178 THR A CA 1
ATOM 1405 C C . THR A 1 178 ? -13.894 -0.630 7.776 1.00 89.56 178 THR A C 1
ATOM 1407 O O . THR A 1 178 ? -14.379 -0.720 8.902 1.00 89.56 178 THR A O 1
ATOM 1410 N N . THR A 1 179 ? -13.846 -1.671 6.940 1.00 89.25 179 THR A N 1
ATOM 1411 C CA . THR A 1 179 ? -14.387 -2.995 7.290 1.00 89.25 179 THR A CA 1
ATOM 1412 C C . THR A 1 179 ? -13.674 -3.584 8.508 1.00 89.25 179 THR A C 1
ATOM 1414 O O . THR A 1 179 ? -14.331 -4.076 9.424 1.00 89.25 179 THR A O 1
ATOM 1417 N N . SER A 1 180 ? -12.343 -3.476 8.564 1.00 88.94 180 SER A N 1
ATOM 1418 C CA . SER A 1 180 ? -11.552 -3.922 9.719 1.00 88.94 180 SER A CA 1
ATOM 1419 C C . SER A 1 180 ? -11.937 -3.183 11.004 1.00 88.94 180 SER A C 1
ATOM 1421 O O . SER A 1 180 ? -12.111 -3.808 12.050 1.00 88.94 180 SER A O 1
ATOM 1423 N N . THR A 1 181 ? -12.112 -1.862 10.935 1.00 85.69 181 THR A N 1
ATOM 1424 C CA . THR A 1 181 ? -12.466 -1.041 12.103 1.00 85.69 181 THR A CA 1
ATOM 1425 C C . THR A 1 181 ? -13.898 -1.296 12.585 1.00 85.69 181 THR A C 1
ATOM 1427 O O . THR A 1 181 ? -14.144 -1.338 13.791 1.00 85.69 181 THR A O 1
ATOM 1430 N N . ILE A 1 182 ? -14.847 -1.519 11.668 1.00 86.06 182 ILE A N 1
ATOM 1431 C CA . ILE A 1 182 ? -16.222 -1.925 12.010 1.00 86.06 182 ILE A CA 1
ATOM 1432 C C . ILE A 1 182 ? -16.211 -3.268 12.742 1.00 86.06 182 ILE A C 1
ATOM 1434 O O . ILE A 1 182 ? -16.893 -3.431 13.756 1.00 86.06 182 ILE A O 1
ATOM 1438 N N . LEU A 1 183 ?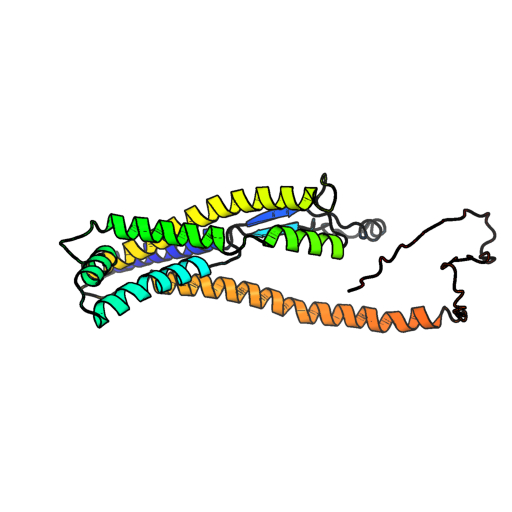 -15.421 -4.221 12.245 1.00 84.81 183 LEU A N 1
ATOM 1439 C CA . LEU A 1 183 ? -15.333 -5.553 12.824 1.00 84.81 183 LEU A CA 1
ATOM 1440 C C . LEU A 1 183 ? -14.729 -5.514 14.236 1.00 84.81 183 LEU A C 1
ATOM 1442 O O . LEU A 1 183 ? -15.289 -6.117 15.150 1.00 84.81 183 LEU A O 1
ATOM 1446 N N . ASP A 1 184 ? -13.654 -4.744 14.445 1.00 82.56 184 ASP A N 1
ATOM 1447 C CA . ASP A 1 184 ? -13.060 -4.553 15.777 1.00 82.56 184 ASP A CA 1
ATOM 1448 C C . ASP A 1 184 ? -14.075 -3.954 16.768 1.00 82.56 184 ASP A C 1
ATOM 1450 O O . ASP A 1 184 ? -14.211 -4.439 17.893 1.00 82.56 184 ASP A O 1
ATOM 1454 N N . HIS A 1 185 ? -14.856 -2.959 16.334 1.00 79.62 185 HIS A N 1
ATOM 1455 C CA . HIS A 1 185 ? -15.881 -2.331 17.169 1.00 79.62 185 HIS A CA 1
ATOM 1456 C C . HIS A 1 185 ? -17.035 -3.290 17.520 1.00 79.62 185 HIS A C 1
ATOM 1458 O O . HIS A 1 185 ? -17.455 -3.360 18.677 1.00 79.62 185 HIS A O 1
ATOM 1464 N N . TYR A 1 186 ? -17.518 -4.076 16.552 1.00 79.62 186 TYR A N 1
ATOM 1465 C CA . TYR A 1 186 ? -18.573 -5.069 16.783 1.00 79.62 186 TYR A CA 1
ATOM 1466 C C . TYR A 1 186 ? -18.146 -6.133 17.805 1.00 79.62 186 TYR A C 1
ATOM 1468 O O . TYR A 1 186 ? -18.921 -6.502 18.690 1.00 79.62 186 TYR A O 1
ATOM 1476 N N . LEU A 1 187 ? -16.895 -6.593 17.730 1.00 78.19 187 LEU A N 1
ATOM 1477 C CA . LEU A 1 187 ? -16.370 -7.582 18.667 1.00 78.19 187 LEU A CA 1
ATOM 1478 C C . LEU A 1 187 ? -16.191 -7.041 20.085 1.00 78.19 187 LEU A C 1
ATOM 1480 O O . LEU A 1 187 ? -16.519 -7.746 21.041 1.00 78.19 187 LEU A O 1
ATOM 1484 N N . ARG A 1 188 ? -15.716 -5.799 20.236 1.00 76.94 188 ARG A N 1
ATOM 1485 C CA . ARG A 1 188 ? -15.574 -5.165 21.558 1.00 76.94 188 ARG A CA 1
ATOM 1486 C C . ARG A 1 188 ? -16.900 -5.120 22.312 1.00 76.94 188 ARG A C 1
ATOM 1488 O O . ARG A 1 188 ? -16.922 -5.409 23.508 1.00 76.94 188 ARG A O 1
ATOM 1495 N N . ARG A 1 189 ? -17.996 -4.830 21.600 1.00 74.25 189 ARG A N 1
ATOM 1496 C CA . ARG A 1 189 ? -19.350 -4.758 22.166 1.00 74.25 189 ARG A CA 1
ATOM 1497 C C . ARG A 1 189 ? -19.890 -6.118 22.618 1.00 74.25 189 ARG A C 1
ATOM 1499 O O . ARG A 1 189 ? -20.573 -6.179 23.634 1.00 74.25 189 ARG A O 1
ATOM 1506 N N . ASN A 1 190 ? -19.591 -7.193 21.888 1.00 74.12 190 ASN A N 1
ATOM 1507 C CA . ASN A 1 190 ? -20.137 -8.526 22.175 1.00 74.12 190 ASN A CA 1
ATOM 1508 C C . ASN A 1 190 ? -19.309 -9.335 23.188 1.00 74.12 190 ASN A C 1
ATOM 1510 O O . ASN A 1 190 ? -19.873 -10.148 23.916 1.00 74.12 190 ASN A O 1
ATOM 1514 N N . ASN A 1 191 ? -17.992 -9.110 23.266 1.00 66.38 191 ASN A N 1
ATOM 1515 C CA . ASN A 1 191 ? -17.068 -9.948 24.044 1.00 66.38 191 ASN A CA 1
ATOM 1516 C C . ASN A 1 191 ? -16.477 -9.248 25.284 1.00 66.38 191 ASN A C 1
ATOM 1518 O O . ASN A 1 191 ? -15.364 -9.575 25.694 1.00 66.38 191 ASN A O 1
ATOM 1522 N N . ALA A 1 192 ? -17.195 -8.287 25.879 1.00 58.81 192 ALA A N 1
ATOM 1523 C CA . ALA A 1 192 ? -16.806 -7.618 27.130 1.00 58.81 192 ALA A CA 1
ATOM 1524 C C . ALA A 1 192 ? -15.363 -7.058 27.126 1.00 58.81 192 ALA A C 1
ATOM 1526 O O . ALA A 1 192 ? -14.630 -7.186 28.104 1.00 58.81 192 ALA A O 1
ATOM 1527 N N . GLY A 1 193 ? -14.944 -6.450 26.008 1.00 59.28 193 GLY A N 1
ATOM 1528 C CA . GLY A 1 193 ? -13.629 -5.808 25.883 1.00 59.28 193 GLY A CA 1
ATOM 1529 C C . GLY A 1 193 ? -12.505 -6.675 25.303 1.00 59.28 193 GLY A C 1
ATOM 1530 O O . GLY A 1 193 ? -11.394 -6.171 25.144 1.00 59.28 193 GLY A O 1
ATOM 1531 N N . PHE A 1 194 ? -12.760 -7.932 24.916 1.00 56.88 194 PHE A N 1
ATOM 1532 C CA . PHE A 1 194 ? -11.766 -8.725 24.180 1.00 56.88 194 PHE A CA 1
ATOM 1533 C C . PHE A 1 194 ? -11.676 -8.250 22.716 1.00 56.88 194 PHE A C 1
ATOM 1535 O O . PHE A 1 194 ? -12.376 -8.745 21.831 1.00 56.88 194 PHE A O 1
ATOM 1542 N N . ALA A 1 195 ? -10.843 -7.238 22.461 1.00 62.56 195 ALA A N 1
ATOM 1543 C CA . ALA A 1 195 ? -10.559 -6.752 21.113 1.00 62.56 195 ALA A CA 1
ATOM 1544 C C . ALA A 1 195 ? -9.614 -7.735 20.407 1.00 62.56 195 ALA A C 1
ATOM 1546 O O . ALA A 1 195 ? -8.477 -7.931 20.830 1.00 62.56 195 ALA A O 1
ATOM 1547 N N . ILE A 1 196 ? -10.074 -8.350 19.318 1.00 64.75 196 ILE A N 1
ATOM 1548 C CA . ILE A 1 196 ? -9.283 -9.332 18.552 1.00 64.75 196 ILE A CA 1
ATOM 1549 C C . ILE A 1 196 ? -8.236 -8.647 17.652 1.00 64.75 196 ILE A C 1
ATOM 1551 O O . ILE A 1 196 ? -7.428 -9.309 17.011 1.00 64.75 196 ILE A O 1
ATOM 1555 N N . GLY A 1 197 ? -8.155 -7.313 17.670 1.00 74.81 197 GLY A N 1
ATOM 1556 C CA . GLY A 1 197 ? -7.051 -6.587 17.054 1.00 74.81 197 GLY A CA 1
ATOM 1557 C C . GLY A 1 197 ? -7.059 -6.719 15.535 1.00 74.81 197 GLY A C 1
ATOM 1558 O O . GLY A 1 197 ? -6.009 -6.855 14.918 1.00 74.81 197 GLY A O 1
ATOM 1559 N N . PHE A 1 198 ? -8.230 -6.679 14.895 1.00 82.00 198 PHE A N 1
ATOM 1560 C CA . PHE A 1 198 ? -8.305 -6.784 13.432 1.00 82.00 198 PHE A CA 1
ATOM 1561 C C . PHE A 1 198 ? -7.486 -5.687 12.743 1.00 82.00 198 PHE A C 1
ATOM 1563 O O . PHE A 1 198 ? -6.750 -5.961 11.797 1.00 82.00 198 PHE A O 1
ATOM 1570 N N . THR A 1 199 ? -7.520 -4.467 13.283 1.00 83.38 199 THR A N 1
ATOM 1571 C CA . THR A 1 199 ? -6.713 -3.346 12.787 1.00 83.38 199 THR A CA 1
ATOM 1572 C C . THR A 1 199 ? -5.216 -3.563 13.014 1.00 83.38 199 THR A C 1
ATOM 1574 O O . THR A 1 199 ? -4.424 -3.256 12.126 1.00 83.38 199 THR A O 1
ATOM 1577 N N . SER A 1 200 ? -4.798 -4.121 14.159 1.00 85.88 200 SER A N 1
ATOM 1578 C CA . SER A 1 200 ? -3.377 -4.411 14.403 1.00 85.88 200 SER A CA 1
ATOM 1579 C C . SER A 1 200 ? -2.876 -5.539 13.504 1.00 85.88 200 SER A C 1
ATOM 1581 O O . SER A 1 200 ? -1.786 -5.437 12.948 1.00 85.88 200 SER A O 1
ATOM 1583 N N . VAL A 1 201 ? -3.689 -6.567 13.275 1.00 86.94 201 VAL A N 1
ATOM 1584 C CA . VAL A 1 201 ? -3.377 -7.652 12.338 1.00 86.94 201 VAL A CA 1
ATOM 1585 C C . VAL A 1 201 ? -3.275 -7.135 10.909 1.00 86.94 201 VAL A C 1
ATOM 1587 O O . VAL A 1 201 ? -2.333 -7.489 10.205 1.00 86.94 201 VAL A O 1
ATOM 1590 N N . LEU A 1 202 ? -4.204 -6.285 10.475 1.00 85.44 202 LEU A N 1
ATOM 1591 C CA . LEU A 1 202 ? -4.172 -5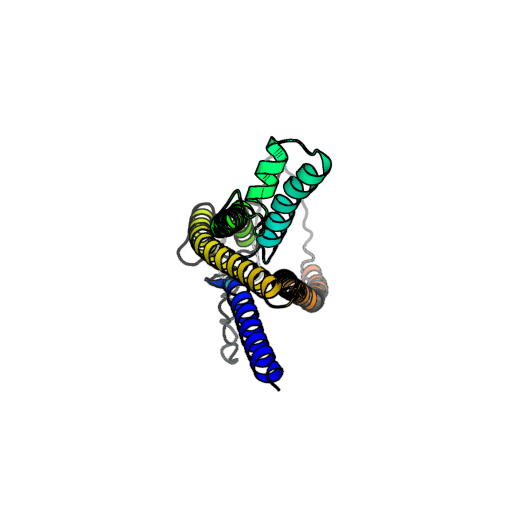.681 9.145 1.00 85.44 202 LEU A CA 1
ATOM 1592 C C . LEU A 1 202 ? -2.873 -4.890 8.934 1.00 85.44 202 LEU A C 1
ATOM 1594 O O . LEU A 1 202 ? -2.237 -5.026 7.887 1.00 85.44 202 LEU A O 1
ATOM 1598 N N . ILE A 1 203 ? -2.429 -4.144 9.952 1.00 87.50 203 ILE A N 1
ATOM 1599 C CA . ILE A 1 203 ? -1.133 -3.454 9.937 1.00 87.50 203 ILE A CA 1
ATOM 1600 C C . ILE A 1 203 ? 0.021 -4.460 9.839 1.00 87.50 203 ILE A C 1
ATOM 1602 O O . ILE A 1 203 ? 0.875 -4.305 8.969 1.00 87.50 203 ILE A O 1
ATOM 1606 N N . ILE A 1 204 ? 0.023 -5.516 10.659 1.00 88.81 204 ILE A N 1
ATOM 1607 C CA . ILE A 1 204 ? 1.070 -6.552 10.652 1.00 88.81 204 ILE A CA 1
ATOM 1608 C C . ILE A 1 204 ? 1.181 -7.221 9.277 1.00 88.81 204 ILE A C 1
ATOM 1610 O O . ILE A 1 204 ? 2.281 -7.329 8.738 1.00 88.81 204 ILE A O 1
ATOM 1614 N N . VAL A 1 205 ? 0.063 -7.640 8.681 1.00 87.56 205 VAL A N 1
ATOM 1615 C CA . VAL A 1 205 ? 0.046 -8.254 7.344 1.00 87.56 205 VAL A CA 1
ATOM 1616 C C . VAL A 1 205 ? 0.599 -7.281 6.305 1.00 87.56 205 VAL A C 1
ATOM 1618 O O . VAL A 1 205 ? 1.446 -7.666 5.499 1.00 87.56 205 VAL A O 1
ATOM 1621 N N . GLY A 1 206 ? 0.186 -6.013 6.366 1.00 86.06 206 GLY A N 1
ATOM 1622 C CA . GLY A 1 206 ? 0.723 -4.959 5.510 1.00 86.06 206 GLY A CA 1
ATOM 1623 C C . GLY A 1 206 ? 2.245 -4.814 5.625 1.00 86.06 206 GLY A C 1
ATOM 1624 O O . GLY A 1 206 ? 2.940 -4.790 4.609 1.00 86.06 206 GLY A O 1
ATOM 1625 N N . SER A 1 207 ? 2.776 -4.787 6.848 1.00 88.88 207 SER A N 1
ATOM 1626 C CA . SER A 1 207 ? 4.219 -4.702 7.103 1.00 88.88 207 SER A CA 1
ATOM 1627 C C . SER A 1 207 ? 4.983 -5.948 6.651 1.00 88.88 207 SER A C 1
ATOM 1629 O O . SER A 1 207 ? 6.087 -5.824 6.126 1.00 88.88 207 SER A O 1
ATOM 1631 N N . ILE A 1 208 ? 4.412 -7.146 6.803 1.00 90.62 208 ILE A N 1
ATOM 1632 C CA . ILE A 1 208 ? 5.036 -8.395 6.340 1.00 90.62 208 ILE A CA 1
ATOM 1633 C C . ILE A 1 208 ? 5.162 -8.409 4.811 1.00 90.62 208 ILE A C 1
ATOM 1635 O O . ILE A 1 208 ? 6.189 -8.848 4.290 1.00 90.62 208 ILE A O 1
ATOM 1639 N N . ILE A 1 209 ? 4.157 -7.915 4.083 1.00 88.69 209 ILE A N 1
ATOM 1640 C CA . ILE A 1 209 ? 4.212 -7.814 2.615 1.00 88.69 209 ILE A CA 1
ATOM 1641 C C . ILE A 1 209 ? 5.319 -6.845 2.186 1.00 88.69 209 ILE A C 1
ATOM 1643 O O . ILE A 1 209 ? 6.095 -7.157 1.280 1.00 88.69 209 ILE A O 1
ATOM 1647 N N . GLU A 1 210 ? 5.448 -5.709 2.867 1.00 86.00 210 GLU A N 1
ATOM 1648 C CA . GLU A 1 210 ? 6.509 -4.739 2.581 1.00 86.00 210 GLU A CA 1
ATOM 1649 C C . GLU A 1 210 ? 7.906 -5.309 2.874 1.00 86.00 210 GLU A C 1
ATOM 1651 O O . GLU A 1 210 ? 8.831 -5.211 2.058 1.00 86.00 210 GLU A O 1
ATOM 1656 N N . LEU A 1 211 ? 8.041 -6.015 3.998 1.00 90.81 211 LEU A N 1
ATOM 1657 C CA . LEU A 1 211 ? 9.268 -6.717 4.356 1.00 90.81 211 LEU A CA 1
ATOM 1658 C C . LEU A 1 211 ? 9.625 -7.788 3.317 1.00 90.81 211 LEU A C 1
ATOM 1660 O O . LEU A 1 211 ? 10.790 -7.917 2.938 1.00 90.81 211 LEU A O 1
ATOM 1664 N N . ARG A 1 212 ? 8.634 -8.527 2.805 1.00 91.31 212 ARG A N 1
ATOM 1665 C CA . ARG A 1 212 ? 8.831 -9.540 1.760 1.00 91.31 212 ARG A CA 1
ATOM 1666 C C . ARG A 1 212 ? 9.404 -8.930 0.482 1.00 91.31 212 ARG A C 1
ATOM 1668 O O . ARG A 1 212 ? 10.332 -9.501 -0.092 1.00 91.31 212 ARG A O 1
ATOM 1675 N N . ARG A 1 213 ? 8.879 -7.783 0.042 1.00 85.44 213 ARG A N 1
ATOM 1676 C CA . ARG A 1 213 ? 9.363 -7.069 -1.155 1.00 85.44 213 ARG A CA 1
ATOM 1677 C C . ARG A 1 213 ? 10.800 -6.593 -0.974 1.00 85.44 213 ARG A C 1
ATOM 1679 O O . ARG A 1 213 ? 11.644 -6.845 -1.834 1.00 85.44 213 ARG A O 1
ATOM 1686 N N . SER A 1 214 ? 11.091 -5.996 0.179 1.00 88.38 214 SER A N 1
ATOM 1687 C CA . SER A 1 214 ? 12.441 -5.550 0.540 1.00 88.38 214 SER A 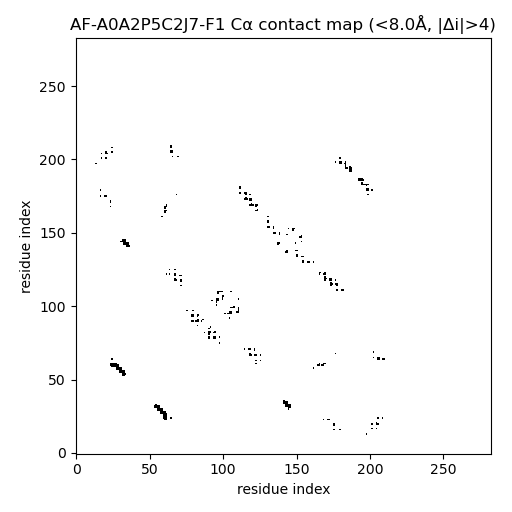CA 1
ATOM 1688 C C . SER A 1 214 ? 13.434 -6.717 0.592 1.00 88.38 214 SER A C 1
ATOM 1690 O O . SER A 1 214 ? 14.546 -6.625 0.071 1.00 88.38 214 SER A O 1
ATOM 1692 N N . TYR A 1 215 ? 13.016 -7.858 1.144 1.00 93.62 215 TYR A N 1
ATOM 1693 C CA . TYR A 1 215 ? 13.828 -9.071 1.194 1.00 93.62 215 TYR A CA 1
ATOM 1694 C C . TYR A 1 215 ? 14.125 -9.638 -0.202 1.00 93.62 215 TYR A C 1
ATOM 1696 O O . TYR A 1 215 ? 15.266 -9.999 -0.495 1.00 93.62 215 TYR A O 1
ATOM 1704 N N . GLN A 1 216 ? 13.129 -9.681 -1.092 1.00 89.50 216 GLN A N 1
ATOM 1705 C CA . GLN A 1 216 ? 13.326 -10.117 -2.479 1.00 89.50 216 GLN A CA 1
ATOM 1706 C C . GLN A 1 216 ? 14.321 -9.218 -3.223 1.00 89.50 216 GLN A C 1
ATOM 1708 O O . GLN A 1 216 ? 15.202 -9.732 -3.915 1.00 89.50 216 GLN A O 1
ATOM 1713 N N . ALA A 1 217 ? 14.224 -7.898 -3.039 1.00 86.06 217 ALA A N 1
ATOM 1714 C CA . ALA A 1 217 ? 15.167 -6.939 -3.610 1.00 86.06 217 ALA A CA 1
ATOM 1715 C C . ALA A 1 217 ? 16.594 -7.123 -3.059 1.00 86.06 217 ALA A C 1
ATOM 1717 O O . ALA A 1 217 ? 17.569 -7.021 -3.802 1.00 86.06 217 ALA A O 1
ATOM 1718 N N . TYR A 1 218 ? 16.735 -7.459 -1.776 1.00 90.94 218 TYR A N 1
ATOM 1719 C CA . TYR A 1 218 ? 18.040 -7.743 -1.181 1.00 90.94 218 TYR A CA 1
ATOM 1720 C C . TYR A 1 218 ? 18.650 -9.056 -1.703 1.00 90.94 218 TYR A C 1
ATOM 1722 O O . TYR A 1 218 ? 19.840 -9.110 -2.014 1.00 90.94 218 TYR A O 1
ATOM 1730 N N . ASN A 1 219 ? 17.840 -10.107 -1.867 1.00 93.19 219 ASN A N 1
ATOM 1731 C CA . ASN A 1 219 ? 18.306 -11.432 -2.288 1.00 93.19 219 ASN A CA 1
ATOM 1732 C C . ASN A 1 219 ? 18.869 -11.468 -3.725 1.00 93.19 219 ASN A C 1
ATOM 1734 O O . ASN A 1 219 ? 19.676 -12.337 -4.049 1.00 93.19 219 ASN A O 1
ATOM 1738 N N . VAL A 1 220 ? 18.490 -10.523 -4.592 1.00 88.75 220 VAL A N 1
ATOM 1739 C CA . VAL A 1 220 ? 19.035 -10.427 -5.963 1.00 88.75 220 VAL A CA 1
ATOM 1740 C C . VAL A 1 220 ? 20.383 -9.690 -6.038 1.00 88.75 220 VAL A C 1
ATOM 1742 O O . VAL A 1 220 ? 21.116 -9.834 -7.023 1.00 88.75 220 VAL A O 1
ATOM 1745 N N . MET A 1 221 ? 20.768 -8.949 -4.992 1.00 87.50 221 MET A N 1
ATOM 1746 C CA . MET A 1 221 ? 22.008 -8.161 -4.964 1.00 87.50 221 MET A CA 1
ATOM 1747 C C . MET A 1 221 ? 23.286 -9.026 -5.070 1.00 87.50 221 MET A C 1
ATOM 1749 O O . MET A 1 221 ? 24.170 -8.681 -5.859 1.00 87.50 221 MET A O 1
ATOM 1753 N N . PRO A 1 222 ? 23.419 -10.180 -4.376 1.00 88.06 222 PRO A N 1
ATOM 1754 C CA . PRO A 1 222 ? 24.607 -11.032 -4.488 1.00 88.06 222 PRO A CA 1
ATOM 1755 C C . PRO A 1 222 ? 24.770 -11.686 -5.865 1.00 88.06 222 PRO A C 1
ATOM 1757 O O . PRO A 1 222 ? 25.894 -11.896 -6.323 1.00 88.06 222 PRO A O 1
ATOM 1760 N N . SER A 1 223 ? 23.670 -12.029 -6.545 1.00 84.75 223 SER A N 1
ATOM 1761 C CA . SER A 1 223 ? 23.750 -12.528 -7.924 1.00 84.75 223 SER A CA 1
ATOM 1762 C C . SER A 1 223 ? 24.223 -11.441 -8.883 1.00 84.75 223 SER A C 1
ATOM 1764 O O . SER A 1 223 ? 25.047 -11.713 -9.758 1.00 84.75 223 SER A O 1
ATOM 1766 N N . LEU A 1 224 ? 23.761 -10.204 -8.676 1.00 83.50 224 LEU A N 1
ATOM 1767 C CA . LEU A 1 224 ? 24.166 -9.060 -9.480 1.00 83.50 224 LEU A CA 1
ATOM 1768 C C . LEU A 1 224 ? 25.646 -8.714 -9.258 1.00 83.50 224 LEU A C 1
ATOM 1770 O O . LEU A 1 224 ? 26.371 -8.511 -10.228 1.00 83.50 224 LEU A O 1
ATOM 1774 N N . SER A 1 225 ? 26.131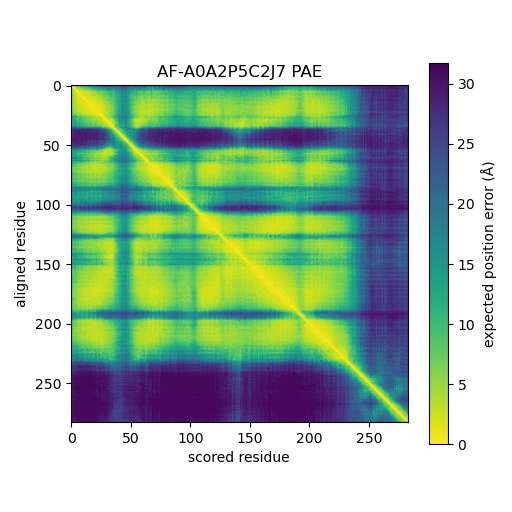 -8.738 -8.013 1.00 85.31 225 SER A N 1
ATOM 1775 C CA . SER A 1 225 ? 27.543 -8.460 -7.710 1.00 85.31 225 SER A CA 1
ATOM 1776 C C . SER A 1 225 ? 28.492 -9.503 -8.311 1.00 85.31 225 SER A C 1
ATOM 1778 O O . SER A 1 225 ? 29.543 -9.151 -8.849 1.00 85.31 225 SER A O 1
ATOM 1780 N N . LYS A 1 226 ? 28.105 -10.787 -8.304 1.00 84.25 226 LYS A N 1
ATOM 1781 C CA . LYS A 1 226 ? 28.849 -11.857 -8.993 1.00 84.25 226 LYS A CA 1
ATOM 1782 C C . LYS A 1 226 ? 28.876 -11.652 -10.510 1.00 84.25 226 LYS A C 1
ATOM 1784 O O . LYS A 1 226 ? 29.910 -11.895 -11.133 1.00 84.25 226 LYS A O 1
ATOM 1789 N N . ALA A 1 227 ? 27.764 -11.215 -11.104 1.00 80.12 227 ALA A N 1
ATOM 1790 C CA . ALA A 1 227 ? 27.683 -10.931 -12.535 1.00 80.12 227 ALA A CA 1
ATOM 1791 C C . ALA A 1 227 ? 28.561 -9.732 -12.927 1.00 80.12 227 ALA A C 1
ATOM 1793 O O . ALA A 1 227 ? 29.345 -9.841 -13.869 1.00 80.12 227 ALA A O 1
ATOM 1794 N N . LEU A 1 228 ? 28.501 -8.637 -12.163 1.00 79.81 228 LEU A N 1
ATOM 1795 C CA . LEU A 1 228 ? 29.337 -7.452 -12.379 1.00 79.81 228 LEU A CA 1
ATOM 1796 C C . LEU A 1 228 ? 30.829 -7.780 -12.248 1.00 79.81 228 LEU A C 1
ATOM 1798 O O . LEU A 1 228 ? 31.606 -7.414 -13.125 1.00 79.81 228 LEU A O 1
ATOM 1802 N N . ARG A 1 229 ? 31.222 -8.575 -11.244 1.00 79.75 229 ARG A N 1
ATOM 1803 C CA . ARG A 1 229 ? 32.614 -9.029 -11.091 1.00 79.75 229 ARG A CA 1
ATOM 1804 C C . ARG A 1 229 ? 33.108 -9.825 -12.307 1.00 79.75 229 ARG A C 1
ATOM 1806 O O . ARG A 1 229 ? 34.263 -9.692 -12.695 1.00 79.75 229 ARG A O 1
ATOM 1813 N N . ARG A 1 230 ? 32.255 -10.649 -12.930 1.00 75.31 230 ARG A N 1
ATOM 1814 C CA . ARG A 1 230 ? 32.617 -11.405 -14.146 1.00 75.31 230 ARG A CA 1
ATOM 1815 C C . ARG A 1 230 ? 32.904 -10.469 -15.326 1.00 75.31 230 ARG A C 1
ATOM 1817 O O . ARG A 1 230 ? 33.834 -10.724 -16.089 1.00 75.31 230 ARG A O 1
ATOM 1824 N N . VAL A 1 231 ? 32.120 -9.400 -15.462 1.00 73.75 231 VAL A N 1
ATOM 1825 C CA . VAL A 1 231 ? 32.336 -8.367 -16.485 1.00 73.75 231 VAL A CA 1
ATOM 1826 C C . VAL A 1 231 ? 33.624 -7.596 -16.197 1.00 73.75 231 VAL A C 1
ATOM 1828 O O . VAL A 1 231 ? 34.446 -7.453 -17.094 1.00 73.75 231 VAL A O 1
ATOM 1831 N N . GLU A 1 232 ? 33.859 -7.195 -14.947 1.00 72.94 232 GLU A N 1
ATOM 1832 C CA . GLU A 1 232 ? 35.063 -6.455 -14.549 1.00 72.94 232 GLU A CA 1
ATOM 1833 C C . GLU A 1 232 ? 36.359 -7.251 -14.765 1.00 72.94 232 GLU A C 1
ATOM 1835 O O . GLU A 1 232 ? 37.326 -6.700 -15.274 1.00 72.94 232 GLU A O 1
ATOM 1840 N N . ILE A 1 233 ? 36.362 -8.563 -14.503 1.00 62.53 233 ILE A N 1
ATOM 1841 C CA . ILE A 1 233 ? 37.506 -9.448 -14.807 1.00 62.53 233 ILE A CA 1
ATOM 1842 C C . ILE A 1 233 ? 37.731 -9.608 -16.326 1.00 62.53 233 ILE A C 1
ATOM 1844 O O . ILE A 1 233 ? 38.844 -9.899 -16.756 1.00 62.53 233 ILE A O 1
ATOM 1848 N N . SER A 1 234 ? 36.704 -9.394 -17.156 1.00 56.16 234 SER A N 1
ATOM 1849 C CA . SER A 1 234 ? 36.800 -9.530 -18.620 1.00 56.16 234 SER A CA 1
ATOM 1850 C C . SER A 1 234 ? 37.307 -8.257 -19.320 1.00 56.16 234 SER A C 1
ATOM 1852 O O . SER A 1 234 ? 37.928 -8.345 -20.378 1.00 56.16 234 SER A O 1
ATOM 1854 N N . ILE A 1 235 ? 37.084 -7.072 -18.738 1.00 56.56 235 ILE A N 1
ATOM 1855 C CA . ILE A 1 235 ? 37.530 -5.773 -19.278 1.00 56.56 235 ILE A CA 1
ATOM 1856 C C . ILE A 1 235 ? 39.067 -5.627 -19.402 1.00 56.56 235 ILE A C 1
ATOM 1858 O O . ILE A 1 235 ? 39.498 -5.098 -20.431 1.00 56.56 235 ILE A O 1
ATOM 1862 N N . PRO A 1 236 ? 39.929 -6.104 -18.473 1.00 50.09 236 PRO A N 1
ATOM 1863 C CA . PRO A 1 236 ? 41.379 -5.957 -18.628 1.00 50.09 236 PRO A CA 1
ATOM 1864 C C . PRO A 1 236 ? 41.944 -6.676 -19.862 1.00 50.09 236 PRO A C 1
ATOM 1866 O O . PRO A 1 236 ? 42.983 -6.261 -20.357 1.00 50.09 236 PRO A O 1
ATOM 1869 N N . GLN A 1 237 ? 41.263 -7.694 -20.405 1.00 48.12 237 GLN A N 1
ATOM 1870 C CA . GLN A 1 237 ? 41.676 -8.367 -21.648 1.00 48.12 237 GLN A CA 1
ATOM 1871 C C . GLN A 1 237 ? 41.323 -7.580 -22.921 1.00 48.12 237 GLN A C 1
ATOM 1873 O O . GLN A 1 237 ? 41.974 -7.754 -23.947 1.00 48.12 237 GLN A O 1
ATOM 1878 N N . ILE A 1 238 ? 40.307 -6.711 -22.871 1.00 49.94 238 ILE A N 1
ATOM 1879 C CA . ILE A 1 238 ? 39.896 -5.878 -24.013 1.00 49.94 238 ILE A CA 1
ATOM 1880 C C . ILE A 1 238 ? 40.754 -4.607 -24.072 1.00 49.94 238 ILE A C 1
ATOM 1882 O O . ILE A 1 238 ? 41.179 -4.209 -25.152 1.00 49.94 238 ILE A O 1
ATOM 1886 N N . LEU A 1 239 ? 41.071 -4.008 -22.917 1.00 47.78 239 LEU A N 1
ATOM 1887 C CA . LEU A 1 239 ? 41.938 -2.824 -22.842 1.00 47.78 239 LEU A CA 1
ATOM 1888 C C . LEU A 1 239 ? 43.422 -3.126 -23.110 1.00 47.78 239 LEU A C 1
ATOM 1890 O O . LEU A 1 239 ? 44.131 -2.231 -23.552 1.00 47.78 239 LEU A O 1
ATOM 1894 N N . SER A 1 240 ? 43.895 -4.361 -22.906 1.00 42.00 240 SER A N 1
ATOM 1895 C CA . SER A 1 240 ? 45.269 -4.755 -23.261 1.00 42.00 240 SER A CA 1
ATOM 1896 C C . SER A 1 240 ? 45.461 -5.097 -24.746 1.00 42.00 240 SER A C 1
ATOM 1898 O O . SER A 1 240 ? 46.589 -5.312 -25.173 1.00 42.00 240 SER A O 1
ATOM 1900 N N . ALA A 1 241 ? 44.382 -5.197 -25.533 1.00 47.12 241 ALA A N 1
ATOM 1901 C CA . ALA A 1 241 ? 44.443 -5.471 -26.974 1.00 47.12 241 ALA A CA 1
ATOM 1902 C C . ALA A 1 241 ? 44.388 -4.195 -27.840 1.00 4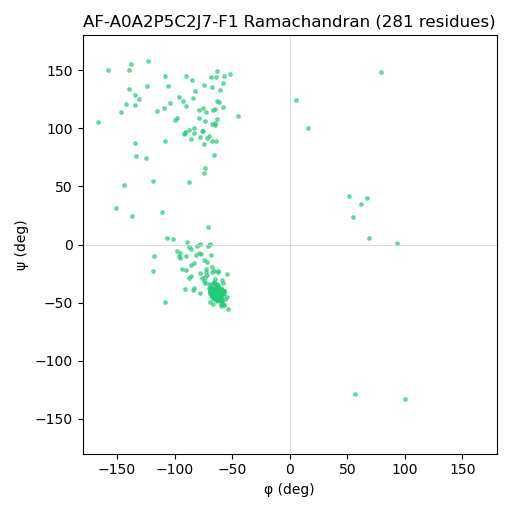7.12 241 ALA A C 1
ATOM 1904 O O . ALA A 1 241 ? 44.590 -4.273 -29.051 1.00 47.12 241 ALA A O 1
ATOM 1905 N N . ASP A 1 242 ? 44.142 -3.030 -27.231 1.00 43.66 242 ASP A N 1
ATOM 1906 C CA . ASP A 1 242 ? 44.104 -1.722 -27.894 1.00 43.66 242 ASP A CA 1
ATOM 1907 C C . ASP A 1 242 ? 45.186 -0.792 -27.316 1.00 43.66 242 ASP A C 1
ATOM 1909 O O . ASP A 1 242 ? 44.921 0.320 -26.868 1.00 43.66 242 ASP A O 1
ATOM 1913 N N . GLU A 1 243 ? 46.447 -1.239 -27.319 1.00 41.56 243 GLU A N 1
ATOM 1914 C CA . GLU A 1 243 ? 47.602 -0.339 -27.178 1.00 41.56 243 GLU A CA 1
ATOM 1915 C C . GLU A 1 243 ? 47.814 0.452 -28.482 1.00 41.56 243 GLU A C 1
ATOM 1917 O O . GLU A 1 243 ? 48.823 0.319 -29.179 1.00 41.56 243 GLU A O 1
ATOM 1922 N N . ARG A 1 244 ? 46.861 1.319 -28.837 1.00 43.88 244 ARG A N 1
ATOM 1923 C CA . ARG A 1 244 ? 47.175 2.485 -29.670 1.00 43.88 244 ARG A CA 1
ATOM 1924 C C . ARG A 1 244 ? 47.194 3.708 -28.762 1.00 43.88 244 ARG A C 1
ATOM 1926 O O . ARG A 1 244 ? 46.192 3.976 -28.102 1.00 43.88 244 ARG A O 1
ATOM 1933 N N . PRO A 1 245 ? 48.312 4.453 -28.689 1.00 36.19 245 PRO A N 1
ATOM 1934 C CA . PRO A 1 245 ? 48.424 5.576 -27.774 1.00 36.19 245 PRO A CA 1
ATOM 1935 C C . PRO A 1 245 ? 47.394 6.636 -28.167 1.00 36.19 245 PRO A C 1
ATOM 1937 O O . PRO A 1 245 ? 47.525 7.310 -29.190 1.00 36.19 245 PRO A O 1
ATOM 1940 N N . PHE A 1 246 ? 46.351 6.776 -27.350 1.00 42.41 246 PHE A N 1
ATOM 1941 C CA . PHE A 1 246 ? 45.409 7.884 -27.423 1.00 42.41 246 PHE A CA 1
ATOM 1942 C C . PHE A 1 246 ? 46.153 9.163 -27.028 1.00 42.41 246 PHE A C 1
ATOM 1944 O O . PHE A 1 246 ? 46.235 9.542 -25.860 1.00 42.41 246 PHE A O 1
ATOM 1951 N N . HIS A 1 247 ? 46.752 9.820 -28.018 1.00 31.78 247 HIS A N 1
ATOM 1952 C CA . HIS A 1 247 ? 47.370 11.123 -27.842 1.00 31.78 247 HIS A CA 1
ATOM 1953 C C . HIS A 1 247 ? 46.262 12.181 -27.824 1.00 31.78 247 HIS A C 1
ATOM 1955 O O . HIS A 1 247 ? 45.840 12.687 -28.862 1.00 31.78 247 HIS A O 1
ATOM 1961 N N . TRP A 1 248 ? 45.769 12.524 -26.636 1.00 34.59 248 TRP A N 1
ATOM 1962 C CA . TRP A 1 248 ? 44.838 13.638 -26.466 1.00 34.59 248 TRP A CA 1
ATOM 1963 C C . TRP A 1 248 ? 45.575 14.952 -26.760 1.00 34.59 248 TRP A C 1
ATOM 1965 O O . TRP A 1 248 ? 46.392 15.408 -25.962 1.00 34.59 248 TRP A O 1
ATOM 1975 N N . ARG A 1 249 ? 45.337 15.552 -27.932 1.00 27.75 249 ARG A N 1
ATOM 1976 C CA . ARG A 1 249 ? 45.773 16.920 -28.242 1.00 27.75 249 ARG A CA 1
ATOM 1977 C C . ARG A 1 249 ? 44.581 17.844 -28.017 1.00 27.75 249 ARG A C 1
ATOM 1979 O O . ARG A 1 249 ? 43.610 17.794 -28.760 1.00 27.75 249 ARG A O 1
ATOM 1986 N N . ILE A 1 250 ? 44.646 18.649 -26.962 1.00 36.47 250 ILE A N 1
ATOM 1987 C CA . ILE A 1 250 ? 43.617 19.640 -26.640 1.00 36.47 250 ILE A CA 1
ATOM 1988 C C . ILE A 1 250 ? 43.838 20.847 -27.558 1.00 36.47 250 ILE A C 1
ATOM 1990 O O . ILE A 1 250 ? 44.819 21.572 -27.399 1.00 36.47 250 ILE A O 1
ATOM 1994 N N . THR A 1 251 ? 42.949 21.059 -28.526 1.00 43.25 251 THR A N 1
ATOM 1995 C CA . THR A 1 251 ? 42.862 22.298 -29.316 1.00 43.25 251 THR A CA 1
ATOM 1996 C C . THR A 1 251 ? 41.644 23.108 -28.873 1.00 43.25 251 THR A C 1
ATOM 1998 O O . THR A 1 251 ? 40.576 22.553 -28.637 1.00 43.25 251 THR A O 1
ATOM 2001 N N . GLN A 1 252 ? 41.822 24.425 -28.731 1.00 38.38 252 GLN A N 1
ATOM 2002 C CA . GLN A 1 252 ? 40.874 25.381 -28.129 1.00 38.38 252 GLN A CA 1
ATOM 2003 C C . GLN A 1 252 ? 39.591 25.653 -28.943 1.00 38.38 252 GLN A C 1
ATOM 2005 O O . GLN A 1 252 ? 38.737 26.398 -28.488 1.00 38.38 252 GLN A O 1
ATOM 2010 N N . GLU A 1 253 ? 39.394 25.027 -30.101 1.00 37.41 253 GLU A N 1
ATOM 2011 C CA . GLU A 1 253 ? 38.265 25.309 -30.996 1.00 37.41 253 GLU A CA 1
ATOM 2012 C C . GLU A 1 253 ? 37.636 23.980 -31.457 1.00 37.41 253 GLU A C 1
ATOM 2014 O O . GLU A 1 253 ? 37.869 23.507 -32.565 1.00 37.41 253 GLU A O 1
ATOM 2019 N N . GLY A 1 254 ? 36.865 23.336 -30.575 1.00 35.03 254 GLY A N 1
ATOM 2020 C CA . GLY A 1 254 ? 36.049 22.161 -30.912 1.00 35.03 254 GLY A CA 1
ATOM 2021 C C . GLY A 1 254 ? 36.788 20.814 -30.992 1.00 35.03 254 GLY A C 1
ATOM 2022 O O . GLY A 1 254 ? 37.958 20.706 -31.350 1.00 35.03 254 GLY A O 1
ATOM 2023 N N . TRP A 1 255 ? 36.067 19.744 -30.646 1.00 33.19 255 TRP A N 1
ATOM 2024 C CA . TRP A 1 255 ? 36.562 18.367 -30.695 1.00 33.19 255 TRP A CA 1
ATOM 2025 C C . TRP A 1 255 ? 36.238 17.751 -32.061 1.00 33.19 255 TRP A C 1
ATOM 2027 O O . TRP A 1 255 ? 35.129 17.262 -32.277 1.00 33.19 255 TRP A O 1
ATOM 2037 N N . PHE A 1 256 ? 37.190 17.783 -32.995 1.00 32.38 256 PHE A N 1
ATOM 2038 C CA . PHE A 1 256 ? 37.092 17.053 -34.261 1.00 32.38 256 PHE A CA 1
ATOM 2039 C C . PHE A 1 256 ? 37.694 15.650 -34.088 1.00 32.38 256 PHE A C 1
ATOM 2041 O O . PHE A 1 256 ? 38.868 15.500 -33.755 1.00 32.38 256 PHE A O 1
ATOM 2048 N N . MET A 1 257 ? 36.881 14.611 -34.286 1.00 37.88 257 MET A N 1
ATOM 2049 C CA . MET A 1 257 ? 37.333 13.220 -34.373 1.00 37.88 257 MET A CA 1
ATOM 2050 C C . MET A 1 257 ? 37.746 12.948 -35.824 1.00 37.88 257 MET A C 1
ATOM 2052 O O . MET A 1 257 ? 36.921 12.550 -36.646 1.00 37.88 257 MET A O 1
ATOM 2056 N N . ASP A 1 258 ? 39.018 13.174 -36.154 1.00 32.44 258 ASP A N 1
ATOM 2057 C CA . ASP A 1 258 ? 39.586 12.644 -37.394 1.00 32.44 258 ASP A CA 1
ATOM 2058 C C . ASP A 1 258 ? 39.833 11.142 -37.217 1.00 32.44 258 ASP A C 1
ATOM 2060 O O . ASP A 1 258 ? 40.829 10.696 -36.646 1.00 32.44 258 ASP A O 1
ATOM 2064 N N . ILE A 1 259 ? 38.889 10.336 -37.708 1.00 39.34 259 ILE A N 1
ATOM 2065 C CA . ILE A 1 259 ? 39.084 8.896 -37.874 1.00 39.34 259 ILE A CA 1
ATOM 2066 C C . ILE A 1 259 ? 40.081 8.710 -39.021 1.00 39.34 259 ILE A C 1
ATOM 2068 O O . ILE A 1 259 ? 39.710 8.663 -40.197 1.00 39.34 259 ILE A O 1
ATOM 2072 N N . LEU A 1 260 ? 41.362 8.606 -38.668 1.00 35.69 260 LEU A N 1
ATOM 2073 C CA . LEU A 1 260 ? 42.414 8.161 -39.572 1.00 35.69 260 LEU A CA 1
ATOM 2074 C C . LEU A 1 260 ? 42.146 6.698 -39.959 1.00 35.69 260 LEU A C 1
ATOM 2076 O O . LEU A 1 260 ? 42.309 5.764 -39.177 1.00 35.69 260 LEU A O 1
ATOM 2080 N N . GLU A 1 261 ? 41.639 6.561 -41.179 1.00 36.56 261 GLU A N 1
ATOM 2081 C CA . GLU A 1 261 ? 41.720 5.437 -42.107 1.00 36.56 261 GLU A CA 1
ATOM 2082 C C . GLU A 1 261 ? 42.169 4.083 -41.516 1.00 36.56 261 GLU A C 1
ATOM 2084 O O . GLU A 1 261 ? 43.350 3.779 -41.341 1.00 36.56 261 GLU A O 1
ATOM 2089 N N . CYS A 1 262 ? 41.188 3.212 -41.266 1.00 31.64 262 CYS A N 1
ATOM 2090 C CA . CYS A 1 262 ? 41.409 1.820 -40.894 1.00 31.64 262 CYS A CA 1
ATOM 2091 C C . CYS A 1 262 ? 41.917 1.029 -42.115 1.00 31.64 262 CYS A C 1
ATOM 2093 O O . CYS A 1 262 ? 41.134 0.501 -42.906 1.00 31.64 262 CYS A O 1
ATOM 2095 N N . ARG A 1 263 ? 43.238 0.933 -42.291 1.00 33.47 263 ARG A N 1
ATOM 2096 C CA . ARG A 1 263 ? 43.869 0.104 -43.332 1.00 33.47 263 ARG A CA 1
ATOM 2097 C C . ARG A 1 263 ? 44.106 -1.334 -42.849 1.00 33.47 263 ARG A C 1
ATOM 2099 O O . ARG A 1 263 ? 45.224 -1.825 -42.916 1.00 33.47 263 ARG A O 1
ATOM 2106 N N . CYS A 1 264 ? 43.069 -2.011 -42.349 1.00 37.75 264 CYS A N 1
ATOM 2107 C CA . CYS A 1 264 ? 43.182 -3.431 -41.973 1.00 37.75 264 CYS A CA 1
ATOM 2108 C C . CYS A 1 264 ? 41.991 -4.305 -42.395 1.00 37.75 264 CYS A C 1
ATOM 2110 O O . CYS A 1 264 ? 41.740 -5.360 -41.826 1.00 37.75 264 CYS A O 1
ATOM 2112 N N . CYS A 1 265 ? 41.259 -3.904 -43.435 1.00 36.09 265 CYS A N 1
ATOM 2113 C CA . CYS A 1 265 ? 40.419 -4.845 -44.164 1.00 36.09 265 CYS A CA 1
ATOM 2114 C C . CYS A 1 265 ? 40.385 -4.434 -45.631 1.00 36.09 265 CYS A C 1
ATOM 2116 O O . CYS A 1 265 ? 39.879 -3.368 -45.986 1.00 36.09 265 CYS A O 1
ATOM 2118 N N . GLY A 1 266 ? 40.953 -5.272 -46.497 1.00 41.38 266 GLY A N 1
ATOM 2119 C CA . GLY A 1 266 ? 40.768 -5.168 -47.936 1.00 41.38 266 GLY A CA 1
ATOM 2120 C C . GLY A 1 266 ? 39.310 -5.445 -48.291 1.00 41.38 266 GLY A C 1
ATOM 2121 O O . GLY A 1 266 ? 38.990 -6.535 -48.744 1.00 41.38 266 GLY A O 1
ATOM 2122 N N . LYS A 1 267 ? 38.423 -4.472 -48.065 1.00 36.09 267 LYS A N 1
ATOM 2123 C CA . LYS A 1 267 ? 37.117 -4.318 -48.715 1.00 36.09 267 LYS A CA 1
ATOM 2124 C C . LYS A 1 267 ? 36.571 -2.916 -48.414 1.00 36.09 267 LYS A C 1
ATOM 2126 O O . LYS A 1 267 ? 36.154 -2.612 -47.308 1.00 36.09 267 LYS A O 1
ATOM 2131 N N . ARG A 1 268 ? 36.651 -2.089 -49.463 1.00 35.94 268 ARG A N 1
ATOM 2132 C CA . ARG A 1 268 ? 35.978 -0.809 -49.756 1.00 35.94 268 ARG A CA 1
ATOM 2133 C C . ARG A 1 268 ? 35.088 -0.196 -48.663 1.00 35.94 268 ARG A C 1
ATOM 2135 O O . ARG A 1 268 ? 34.089 -0.766 -48.239 1.00 35.94 268 ARG A O 1
ATOM 2142 N N . GLY A 1 269 ? 35.443 1.051 -48.355 1.00 35.72 269 GLY A N 1
ATOM 2143 C CA . GLY A 1 269 ? 34.860 1.944 -47.364 1.00 35.72 269 GLY A CA 1
ATOM 2144 C C . GLY A 1 269 ? 33.347 2.161 -47.400 1.00 35.72 269 GLY A C 1
ATOM 2145 O O . GLY A 1 269 ? 32.720 2.297 -48.449 1.00 35.72 269 GLY A O 1
ATOM 2146 N N . LYS A 1 270 ? 32.811 2.352 -46.194 1.00 33.59 270 LYS A N 1
ATOM 2147 C CA . LYS A 1 270 ? 31.716 3.278 -45.901 1.00 33.59 270 LYS A CA 1
ATOM 2148 C C . LYS A 1 270 ? 32.086 4.048 -44.634 1.00 33.59 270 LYS A C 1
ATOM 2150 O O . LYS A 1 270 ? 32.302 3.444 -43.589 1.00 33.59 270 LYS A O 1
ATOM 2155 N N . LYS A 1 271 ? 32.176 5.377 -44.742 1.00 32.94 271 LYS A N 1
ATOM 2156 C CA . LYS A 1 271 ? 32.302 6.280 -43.592 1.00 32.94 271 LYS A CA 1
ATOM 2157 C C . LYS A 1 271 ? 31.018 6.174 -42.767 1.00 32.94 271 LYS A C 1
ATOM 2159 O O . LYS A 1 271 ? 29.949 6.511 -43.272 1.00 32.94 271 LYS A O 1
ATOM 2164 N N . VAL A 1 272 ? 31.115 5.705 -41.527 1.00 35.06 272 VAL A N 1
ATOM 2165 C CA . VAL A 1 272 ? 30.023 5.794 -40.551 1.00 35.06 272 VAL A CA 1
ATOM 2166 C C . VAL A 1 272 ? 30.342 6.978 -39.653 1.00 35.06 272 VAL A C 1
ATOM 2168 O O . VAL A 1 272 ? 31.283 6.937 -38.870 1.00 35.06 272 VAL A O 1
ATOM 2171 N N . ASN A 1 273 ? 29.597 8.063 -39.839 1.00 30.39 273 ASN A N 1
ATOM 2172 C CA . ASN A 1 273 ? 29.726 9.274 -39.044 1.00 30.39 273 ASN A CA 1
ATOM 2173 C C . ASN A 1 273 ? 28.829 9.106 -37.809 1.00 30.39 273 ASN A C 1
ATOM 2175 O O . ASN A 1 273 ? 27.610 9.234 -37.910 1.00 30.39 273 ASN A O 1
ATOM 2179 N N . ALA A 1 274 ? 29.413 8.724 -36.673 1.00 34.81 274 ALA A N 1
ATOM 2180 C CA . ALA A 1 274 ? 28.701 8.576 -35.407 1.00 34.81 274 ALA A CA 1
ATOM 2181 C C . ALA A 1 274 ? 29.124 9.710 -34.465 1.00 34.81 274 ALA A C 1
ATOM 2183 O O . ALA A 1 274 ? 30.090 9.591 -33.716 1.00 34.81 274 ALA A O 1
ATOM 2184 N N . GLY A 1 275 ? 28.407 10.833 -34.536 1.00 29.06 275 GLY A N 1
ATOM 2185 C CA . GLY A 1 275 ? 28.531 11.916 -33.566 1.00 29.06 275 GLY A CA 1
ATOM 2186 C C . GLY A 1 275 ? 27.873 11.512 -32.248 1.00 29.06 275 GLY A C 1
ATOM 2187 O O . GLY A 1 275 ? 26.648 11.468 -32.158 1.00 29.06 275 GLY A O 1
ATOM 2188 N N . LEU A 1 276 ? 28.681 11.204 -31.233 1.00 29.55 276 LEU A N 1
ATOM 2189 C CA . LEU A 1 276 ? 28.220 10.968 -29.868 1.00 29.55 276 LEU A CA 1
ATOM 2190 C C . LEU A 1 276 ? 28.283 12.296 -29.097 1.00 29.55 276 LEU A C 1
ATOM 2192 O O . LEU A 1 276 ? 29.329 12.685 -28.584 1.00 29.55 276 LEU A O 1
ATOM 2196 N N . PHE A 1 277 ? 27.163 13.019 -29.044 1.00 31.53 277 PHE A N 1
ATOM 2197 C CA . PHE A 1 277 ? 27.020 14.196 -28.186 1.00 31.53 277 PHE A CA 1
ATOM 2198 C C . PHE A 1 277 ? 26.812 13.740 -26.737 1.00 31.53 277 PHE A C 1
ATOM 2200 O O . PHE A 1 277 ? 25.698 13.407 -26.337 1.00 31.53 277 PHE A O 1
ATOM 2207 N N . ILE A 1 278 ? 27.883 13.733 -25.940 1.00 34.53 278 ILE A N 1
ATOM 2208 C CA . ILE A 1 278 ? 27.771 13.697 -24.479 1.00 34.53 278 ILE A CA 1
ATOM 2209 C C . ILE A 1 278 ? 27.545 15.140 -24.023 1.00 34.53 278 ILE A C 1
ATOM 2211 O O . ILE A 1 278 ? 28.463 15.960 -23.994 1.00 34.53 278 ILE A O 1
ATOM 2215 N N . GLY A 1 279 ? 26.280 15.458 -23.748 1.00 30.34 279 GLY A N 1
ATOM 2216 C CA . GLY A 1 279 ? 25.862 16.726 -23.165 1.00 30.34 279 GLY A CA 1
ATOM 2217 C C . GLY A 1 279 ? 26.454 16.891 -21.770 1.00 30.34 279 GLY A C 1
ATOM 2218 O O . GLY A 1 279 ? 26.276 16.046 -20.898 1.00 30.34 279 GLY A O 1
ATOM 2219 N N . ARG A 1 280 ? 27.180 17.990 -21.604 1.00 30.86 280 ARG A N 1
ATOM 2220 C CA . ARG A 1 280 ? 27.846 18.436 -20.387 1.00 30.86 280 ARG A CA 1
ATOM 2221 C C . ARG A 1 280 ? 26.792 18.804 -19.332 1.00 30.86 280 ARG A C 1
ATOM 2223 O O . ARG A 1 280 ? 26.051 19.763 -19.527 1.00 30.86 280 ARG A O 1
ATOM 2230 N N . GLU A 1 281 ? 26.749 18.074 -18.221 1.00 38.06 281 GLU A N 1
ATOM 2231 C CA . GLU A 1 281 ? 26.260 18.610 -16.947 1.00 38.06 281 GLU A CA 1
ATOM 2232 C C . GLU A 1 281 ? 27.164 19.784 -16.551 1.00 38.06 281 GLU A C 1
ATOM 2234 O O . GLU A 1 281 ? 28.384 19.630 -16.433 1.00 38.06 281 GLU A O 1
ATOM 2239 N N . GLN A 1 282 ? 26.576 20.962 -16.363 1.00 37.84 282 GLN A N 1
ATOM 2240 C CA . GLN A 1 282 ? 27.147 22.047 -15.573 1.00 37.84 282 GLN A CA 1
ATOM 2241 C C . GLN A 1 282 ? 26.002 22.723 -14.814 1.00 37.84 282 GLN A C 1
ATOM 2243 O O . GLN A 1 282 ? 25.028 23.138 -15.438 1.00 37.84 282 GLN A O 1
ATOM 2248 N N . LEU A 1 283 ? 26.151 22.705 -13.484 1.00 36.84 283 LEU A N 1
ATOM 2249 C CA . LEU A 1 283 ? 25.976 23.813 -12.533 1.00 36.84 283 LEU A CA 1
ATOM 2250 C C . LEU A 1 283 ? 24.942 24.895 -12.874 1.00 36.84 283 LEU A C 1
ATOM 2252 O O . LEU A 1 283 ? 25.166 25.646 -13.846 1.00 36.84 283 LEU A O 1
#

Organism: Parasponia andersonii (NCBI:txid3476)

Nearest PDB structures (foldseek):
  5nco-assembly1_g  TM=7.219E-01  e=6.923E-06  Escherichia coli
  3j7r-assembly1_1  TM=6.403E-01  e=2.114E-03  Sus scrofa
  7cg4-assembly1_t  TM=2.674E-01  e=2.329E+00  Salmonella enterica subsp. enterica serovar Typhimurium str. LT2

Foldseek 3Di:
DPVVVVVVVVVVVLVVLLVLLCCLFADWDWFFKDFPPPPPPVVPCPDDPPPPPGDTDTGTLQPPQCVQLVVLVVVLVVLLVVLVVVVDPVSVLSNCQCDCPNPPHDPNVSNLVVSLVSSLVSSQPVPPCPQVVVLVVCVVRRMDGPPADRDPRSSVVSNVVNNVSSNVSSNSSSVSSSVQVVVQVVCCVPPVRPRPPSVVVSVVSRVVVVVVVVVVVVVCVVVVVVVVVVVVVVVVVVVVVPPDPPPDDDDPPDDDPPPPDDPPDPDDDDDDDDDDDPDDDDD

pLDDT: mean 72.09, std 20.02, range [27.75, 93.62]

Radius of gyration: 29.65 Å; Cα contacts (8 Å, |Δi|>4): 203; chains: 1; bounding box: 73×51×78 Å

Mean predicted aligned error: 14.8 Å

InterPro domains:
  IPR002208 SecY/SEC61-alpha family [PF00344] (7-210)
  IPR002208 SecY/SEC61-alpha family [PTHR10906] (5-221)
  IPR023201 SecY domain superfamily [G3DSA:1.10.3370.10] (1-223)
  IPR023201 SecY domain superfamily [SSF103491] (7-218)

Solvent-accessible surface area (backbone atoms only — not comparable to full-atom values): 16780 Å² total; per-residue (Å²): 132,72,59,62,64,54,54,53,51,51,52,51,52,51,53,50,53,52,53,50,50,49,52,59,49,71,34,56,50,77,43,64,48,45,60,81,77,64,75,73,70,63,76,76,52,93,83,61,96,67,77,79,73,77,47,58,49,77,45,50,29,36,82,67,61,48,50,31,57,52,53,39,54,53,62,58,45,51,57,46,52,52,19,73,73,65,73,39,76,71,33,48,54,52,33,29,51,74,32,77,80,42,94,82,72,44,63,53,66,55,41,44,50,52,51,25,50,45,23,28,49,42,52,61,65,77,61,80,63,52,39,55,54,52,44,54,52,30,59,75,70,45,38,40,48,82,98,52,57,86,62,69,61,41,28,54,52,42,42,55,52,46,53,58,38,34,54,56,32,19,53,52,50,15,52,50,54,37,51,30,51,51,50,34,53,55,40,26,74,74,51,84,64,57,60,82,43,45,57,58,50,52,48,50,54,33,51,51,54,54,50,50,52,54,49,56,60,55,68,51,47,64,60,49,52,56,52,50,51,56,52,59,70,50,46,63,64,56,61,69,72,58,86,62,88,82,76,84,76,91,60,98,78,68,91,77,84,80,80,77,75,81,88,83,61,100,66,84,88,76,93,80,86,78,85,80,83,79,80,77,89,73,137

Secondary structure (DSSP, 8-state):
--HHHHHHHHHHHHHHHHHHHHHHHH-EEEEE-EESS-TTTSTT-TT--------EEEEES-TTTTHHHHHHHHHHHHHHHHHHHH--HHHHHHHHHH-TT-TTT--HHHHHHHHHHHHHHHHHHTTTTHHHHHHHHHHHTTEE-TTS-TTHHHHHHHHHHHHHHHHHHHHHHHHHHHHHHHHHHHHHHHTTT----HHHHHHHHHHHHHHHHHHHHHHTHHHHHHHHHHHHHHHHHHHTS----------SS----------S-SS----------------

Sequence (283 aa):
MSWCPYVLGLLGVFTLVTMWAVVVTEGGRKVKLQYYGFKLASAARDDSPITEVEPYIPFNINPAGMQPVLTTNYLLAVPTILASLLGSPFWEHVKEILNPESSIGAKPWVYYAIYAFFVFLFNIFDIANLPKEISDYLNKMGARIPNIKPGKATIEYLTKIQASTRFWGGVLLSFLATTSTILDHYLRRNNAGFAIGFTSVLIIVGSIIELRRSYQAYNVMPSLSKALRRVEISIPQILSADERPFHWRITQEGWFMDILECRCCGKRGKKVNAGLFIGREQL